Protein AF-A0A970IFS0-F1 (afdb_monomer)

Radius of gyration: 23.15 Å; Cα contacts (8 Å, |Δi|>4): 243; chains: 1; bounding box: 54×49×54 Å

Sequence (254 aa):
KHEVYGETVDSAQWGVAARFPIDIWKNHNPKIMQLTNDEGKTYIPLEFQKHNGKEPQFAGGRGAGWVASMVTKKAKDPGRIIRYFQYCWSDQGQLTNLFGREGETYDMVDGMPRYKPEILEELEKDPTALEEKYGFEQRLLMWRSKWAGLQKVALAPQSYTDYLLDVGKYGVDVWELGLDNLDPDPDSNEGVAYAKIKNIWNKYLGQMILAENDEEFDAAYEAAMKEIQDAGLEQVRAVMTENHKKDLERKGIK

Secondary structure (DSSP, 8-state):
------TTTTT-S-----S--TTHHHHHHHHHHHHH--TTS---PPPPPPBTTBPP-EEPPPTT-S------TT-S-HHHHHHHHHHHHSHHHHHHHHT--BTTTEEEETTEEEE-HHHHHHHHH-TTHHHHTS--S---SS--HHHHHHHHHHHS-HHHHHHHHHHGGGEE-TTTT--SS-PPPTTSHHHHHHHHHHHHHHHHHHHHHH-SSHHHHHHHHHHHHHHHHHTTHHHHHHHHHHHHHHHHHHHT--

Solvent-accessible surface area (backbone atoms only — not comparable to full-atom values): 15046 Å² total; per-residue (Å²): 126,76,60,79,81,62,79,71,56,82,75,50,93,75,88,86,89,63,85,61,72,71,59,48,61,79,71,42,35,64,53,40,33,71,74,64,75,35,83,91,57,57,84,73,90,74,85,82,53,39,58,92,86,36,76,57,74,34,74,38,86,62,96,79,65,90,69,83,80,86,83,63,97,80,53,93,56,57,71,60,50,51,53,49,47,53,42,28,54,34,71,67,31,43,42,42,36,64,53,44,45,79,84,73,37,18,42,80,53,97,90,38,67,34,56,36,68,72,54,52,58,45,38,70,78,34,73,57,39,49,44,75,72,69,41,26,72,70,64,74,49,56,75,53,69,71,59,56,53,46,49,55,45,43,73,39,57,71,84,51,27,57,49,60,64,58,55,56,78,30,50,36,68,76,54,77,78,30,87,64,91,33,72,53,58,69,91,39,75,42,15,48,25,46,55,50,33,53,52,47,48,58,60,32,49,58,50,42,74,66,38,92,46,68,69,55,24,50,54,36,49,54,52,36,52,50,53,31,51,77,40,41,42,67,61,34,50,51,46,28,52,51,43,24,52,54,42,22,56,77,69,72,56,129

Structure (mmCIF, N/CA/C/O backbone):
data_AF-A0A970IFS0-F1
#
_entry.id   AF-A0A970IFS0-F1
#
loop_
_atom_site.group_PDB
_atom_site.id
_atom_site.type_symbol
_atom_site.label_atom_id
_atom_site.label_alt_id
_atom_site.label_comp_id
_atom_site.label_asym_id
_atom_site.label_entity_id
_atom_site.label_seq_id
_atom_site.pdbx_PDB_ins_code
_atom_site.Cartn_x
_atom_site.Cartn_y
_atom_site.Cartn_z
_atom_site.occupancy
_atom_site.B_iso_or_equiv
_atom_site.auth_seq_id
_atom_site.auth_comp_id
_atom_site.auth_asym_id
_atom_site.auth_atom_id
_atom_site.pdbx_PDB_model_num
ATOM 1 N N . LYS A 1 1 ? 17.750 3.369 25.296 1.00 40.34 1 LYS A N 1
ATOM 2 C CA . LYS A 1 1 ? 18.575 4.413 24.643 1.00 40.34 1 LYS A CA 1
ATOM 3 C C . LYS A 1 1 ? 18.876 3.903 23.247 1.00 40.34 1 LYS A C 1
ATOM 5 O O . LYS A 1 1 ? 19.274 2.752 23.150 1.00 40.34 1 LYS A O 1
ATOM 10 N N . HIS A 1 2 ? 18.571 4.676 22.212 1.00 46.81 2 HIS A N 1
ATOM 11 C CA . HIS A 1 2 ? 18.894 4.293 20.841 1.00 46.81 2 HIS A CA 1
ATOM 12 C C . HIS A 1 2 ? 20.406 4.439 20.649 1.00 46.81 2 HIS A C 1
ATOM 14 O O . HIS A 1 2 ? 20.971 5.456 21.054 1.00 46.81 2 HIS A O 1
ATOM 20 N N . GLU A 1 3 ? 21.066 3.396 20.159 1.00 51.22 3 GLU A N 1
ATOM 21 C CA . GLU A 1 3 ? 22.517 3.387 19.983 1.00 51.22 3 GLU A CA 1
ATOM 22 C C . GLU A 1 3 ? 22.873 3.998 18.625 1.00 51.22 3 GLU A C 1
ATOM 24 O O . GLU A 1 3 ? 22.442 3.495 17.596 1.00 51.22 3 GLU A O 1
ATOM 29 N N . VAL A 1 4 ? 23.659 5.080 18.692 1.00 54.47 4 VAL A N 1
ATOM 30 C CA . VAL A 1 4 ? 24.457 5.723 17.636 1.00 54.47 4 VAL A CA 1
ATOM 31 C C . VAL A 1 4 ? 23.677 6.245 16.425 1.00 54.47 4 VAL A C 1
ATOM 33 O O . VAL A 1 4 ? 23.193 5.507 15.577 1.00 54.47 4 VAL A O 1
ATOM 36 N N . TYR A 1 5 ? 23.634 7.568 16.309 1.00 52.69 5 TYR A N 1
ATOM 37 C CA . TYR A 1 5 ? 23.420 8.234 15.035 1.00 52.69 5 TYR A CA 1
ATOM 38 C C . TYR A 1 5 ? 24.807 8.479 14.422 1.00 52.69 5 TYR A C 1
ATOM 40 O O . TYR A 1 5 ? 25.655 9.066 15.089 1.00 52.69 5 TYR A O 1
ATOM 48 N N . GLY A 1 6 ? 25.075 7.963 13.221 1.00 58.28 6 GLY A N 1
ATOM 49 C CA . GLY A 1 6 ? 26.315 8.261 12.490 1.00 58.28 6 GLY A CA 1
ATOM 50 C C . GLY A 1 6 ? 26.383 9.722 12.010 1.00 58.28 6 GLY A C 1
ATOM 51 O O . GLY A 1 6 ? 25.504 10.525 12.321 1.00 58.28 6 GLY A O 1
ATOM 52 N N . GLU A 1 7 ? 27.387 10.048 11.186 1.00 53.25 7 GLU A N 1
ATOM 53 C CA . GLU A 1 7 ? 27.622 11.397 10.615 1.00 53.25 7 GLU A CA 1
ATOM 54 C C . GLU A 1 7 ? 26.405 11.984 9.864 1.00 53.25 7 GLU A C 1
ATOM 56 O O . GLU A 1 7 ? 26.279 13.196 9.703 1.00 53.25 7 GLU A O 1
ATOM 61 N N . THR A 1 8 ? 25.464 11.142 9.423 1.00 55.44 8 THR A N 1
ATOM 62 C CA . THR A 1 8 ? 24.263 11.555 8.681 1.00 55.44 8 THR A CA 1
ATOM 63 C C . THR A 1 8 ? 23.317 12.441 9.492 1.00 55.44 8 THR A C 1
ATOM 65 O O . THR A 1 8 ? 22.634 13.283 8.910 1.00 55.44 8 THR A O 1
ATOM 68 N N . VAL A 1 9 ? 23.301 12.324 10.823 1.00 57.94 9 VAL A N 1
ATOM 69 C CA . VAL A 1 9 ? 22.433 13.152 11.679 1.00 57.94 9 VAL A CA 1
ATOM 70 C C . VAL A 1 9 ? 22.993 14.544 11.926 1.00 57.94 9 VAL A C 1
ATOM 72 O O . VAL A 1 9 ? 22.208 15.476 12.083 1.00 57.94 9 VAL A O 1
ATOM 75 N N . ASP A 1 10 ? 24.310 14.724 11.846 1.00 61.66 10 ASP A N 1
ATOM 76 C CA . ASP A 1 10 ? 24.940 16.037 12.027 1.00 61.66 10 ASP A CA 1
ATOM 77 C C . ASP A 1 10 ? 24.603 17.007 10.879 1.00 61.66 10 ASP A C 1
ATOM 79 O O . ASP A 1 10 ? 24.657 18.225 11.047 1.00 61.66 10 ASP A O 1
ATOM 83 N N . SER A 1 11 ? 24.205 16.472 9.718 1.00 63.91 11 SER A N 1
ATOM 84 C CA . SER A 1 11 ? 23.754 17.249 8.554 1.00 63.91 11 SER A CA 1
ATOM 85 C C . SER A 1 11 ? 22.232 17.432 8.468 1.00 63.91 11 SER A C 1
ATOM 87 O O .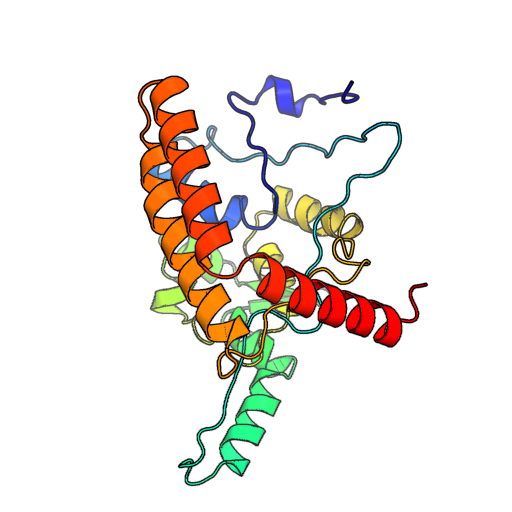 SER A 1 11 ? 21.755 18.244 7.673 1.00 63.91 11 SER A O 1
ATOM 89 N N . ALA A 1 12 ? 21.450 16.703 9.271 1.00 69.31 12 ALA A N 1
ATOM 90 C CA . ALA A 1 12 ? 19.995 16.697 9.172 1.00 69.31 12 ALA A CA 1
ATOM 91 C C . ALA A 1 12 ? 19.362 17.810 10.021 1.00 69.31 12 ALA A C 1
ATOM 93 O O . ALA A 1 12 ? 19.544 17.875 11.234 1.00 69.31 12 ALA A O 1
ATOM 94 N N . GLN A 1 13 ? 18.540 18.660 9.398 1.00 73.62 13 GLN A N 1
ATOM 95 C CA . GLN A 1 13 ? 17.794 19.701 10.119 1.00 73.62 13 GLN A CA 1
ATOM 96 C C . GLN A 1 13 ? 16.533 19.155 10.821 1.00 73.62 13 GLN A C 1
ATOM 98 O O . GLN A 1 13 ? 16.083 19.721 11.816 1.00 73.62 13 GLN A O 1
ATOM 103 N N . TRP A 1 14 ? 15.956 18.060 10.309 1.00 73.81 14 TRP A N 1
ATOM 104 C CA . TRP A 1 14 ? 14.699 17.474 10.787 1.00 73.81 14 TRP A CA 1
ATOM 105 C C . TRP A 1 14 ? 14.760 15.943 10.754 1.00 73.81 14 TRP A C 1
ATOM 107 O O . TRP A 1 14 ? 15.372 15.365 9.858 1.00 73.81 14 TRP A O 1
ATOM 117 N N . GLY A 1 15 ? 14.082 15.285 11.699 1.00 71.12 15 GLY A N 1
ATOM 118 C CA . GLY A 1 15 ? 13.910 13.830 11.725 1.00 71.12 15 GLY A CA 1
ATOM 119 C C . GLY A 1 15 ? 12.475 13.428 11.386 1.00 71.12 15 GLY A C 1
ATOM 120 O O . GLY A 1 15 ? 11.530 13.999 11.927 1.00 71.12 15 GLY A O 1
ATOM 121 N N . VAL A 1 16 ? 12.307 12.430 10.515 1.00 68.06 16 VAL A N 1
ATOM 122 C CA . VAL A 1 16 ? 10.995 11.863 10.158 1.00 68.06 16 VAL A CA 1
ATOM 123 C C . VAL A 1 16 ? 10.943 10.402 10.593 1.00 68.06 16 VAL A C 1
ATOM 125 O O . VAL A 1 16 ? 11.778 9.599 10.180 1.00 68.06 16 VAL A O 1
ATOM 128 N N . ALA A 1 17 ? 9.943 10.045 11.399 1.00 66.38 17 ALA A N 1
ATOM 129 C CA . ALA A 1 17 ? 9.629 8.659 11.731 1.00 66.38 17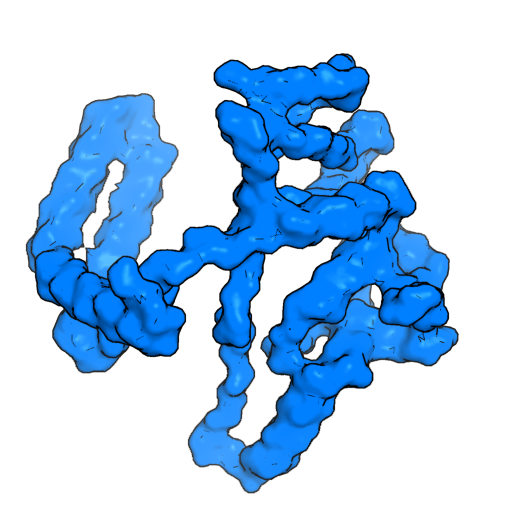 ALA A CA 1
ATOM 130 C C . ALA A 1 17 ? 8.443 8.188 10.879 1.00 66.38 17 ALA A C 1
ATOM 132 O O . ALA A 1 17 ? 7.371 8.790 10.915 1.00 66.38 17 ALA A O 1
ATOM 133 N N . ALA A 1 18 ? 8.623 7.107 10.119 1.00 66.75 18 ALA A N 1
ATOM 134 C CA . ALA A 1 18 ? 7.586 6.542 9.261 1.00 66.75 18 ALA A CA 1
ATOM 135 C C . ALA A 1 18 ? 7.454 5.032 9.479 1.00 66.75 18 ALA A C 1
ATOM 137 O O . ALA A 1 18 ? 8.449 4.321 9.606 1.00 66.75 18 ALA A O 1
ATOM 138 N N . ARG A 1 19 ? 6.211 4.533 9.466 1.00 62.88 19 ARG A N 1
ATOM 139 C CA . ARG A 1 19 ? 5.907 3.090 9.536 1.00 62.88 19 ARG A CA 1
ATOM 140 C C . ARG A 1 19 ? 6.419 2.331 8.307 1.00 62.88 19 ARG A C 1
ATOM 142 O O . ARG A 1 19 ? 6.793 1.167 8.414 1.00 62.88 19 ARG A O 1
ATOM 149 N N . PHE A 1 20 ? 6.421 3.000 7.159 1.00 67.50 20 PHE A N 1
ATOM 150 C CA . PHE A 1 20 ? 6.911 2.494 5.887 1.00 67.50 20 PHE A CA 1
ATOM 151 C C . PHE A 1 20 ? 7.956 3.492 5.376 1.00 67.50 20 PHE A C 1
ATOM 153 O O . PHE A 1 20 ? 7.577 4.503 4.793 1.00 67.50 20 PHE A O 1
ATOM 160 N N . PRO A 1 21 ? 9.260 3.270 5.632 1.00 65.25 21 PRO A N 1
ATOM 161 C CA . PRO A 1 21 ? 10.305 4.154 5.109 1.00 65.25 21 PRO A CA 1
ATOM 162 C C . PRO A 1 21 ? 10.464 4.028 3.585 1.00 65.25 21 PRO A C 1
ATOM 164 O O . PRO A 1 21 ? 11.109 4.854 2.941 1.00 65.25 21 PRO A O 1
ATOM 167 N N . ILE A 1 22 ? 9.860 2.987 3.008 1.00 66.94 22 ILE A N 1
ATOM 168 C CA . ILE A 1 22 ? 9.733 2.786 1.573 1.00 66.94 22 ILE A CA 1
ATOM 169 C C . ILE A 1 22 ? 8.787 3.846 0.979 1.00 66.94 22 ILE A C 1
ATOM 171 O O . ILE A 1 22 ? 7.798 4.209 1.602 1.00 66.94 22 ILE A O 1
ATOM 175 N N . ASP A 1 23 ? 9.096 4.337 -0.222 1.00 72.38 23 ASP A N 1
ATOM 176 C CA . ASP A 1 23 ? 8.397 5.419 -0.949 1.00 72.38 23 ASP A CA 1
ATOM 177 C C . ASP A 1 23 ? 8.695 6.856 -0.519 1.00 72.38 23 ASP A C 1
ATOM 179 O O . ASP A 1 23 ? 8.289 7.770 -1.237 1.00 72.38 23 ASP A O 1
ATOM 183 N N . ILE A 1 24 ? 9.430 7.095 0.575 1.00 75.06 24 ILE A N 1
ATOM 184 C CA . ILE A 1 24 ? 9.672 8.475 1.025 1.00 75.06 24 ILE A CA 1
ATOM 185 C C . ILE A 1 24 ? 10.404 9.281 -0.047 1.00 75.06 24 ILE A C 1
ATOM 187 O O . ILE A 1 24 ? 9.965 10.376 -0.395 1.00 75.06 24 ILE A O 1
ATOM 191 N N . TRP A 1 25 ? 11.463 8.708 -0.625 1.00 77.50 25 TRP A N 1
ATOM 192 C CA . TRP A 1 25 ? 12.175 9.347 -1.727 1.00 77.50 25 TRP A CA 1
ATOM 193 C C . TRP A 1 25 ? 11.231 9.645 -2.899 1.00 77.50 25 TRP A C 1
ATOM 195 O O . TRP A 1 25 ? 11.076 10.800 -3.279 1.00 77.50 25 TRP A O 1
ATOM 205 N N . LYS A 1 26 ? 10.542 8.622 -3.428 1.00 76.06 26 LYS A N 1
ATOM 206 C CA . LYS A 1 26 ? 9.642 8.750 -4.589 1.00 76.06 26 LYS A CA 1
ATOM 207 C C . LYS A 1 26 ? 8.560 9.817 -4.365 1.00 76.06 26 LYS A C 1
ATOM 209 O O . LYS A 1 26 ? 8.318 10.634 -5.243 1.00 76.06 26 LYS A O 1
ATOM 214 N N . ASN A 1 27 ? 7.915 9.820 -3.200 1.00 75.44 27 ASN A N 1
ATOM 215 C CA . ASN A 1 27 ? 6.715 10.624 -2.962 1.00 75.44 27 ASN A CA 1
ATOM 216 C C . ASN A 1 27 ? 7.001 12.034 -2.434 1.00 75.44 27 ASN A C 1
ATOM 218 O O . ASN A 1 27 ? 6.184 12.938 -2.643 1.00 75.44 27 ASN A O 1
ATOM 222 N N . HIS A 1 28 ? 8.105 12.216 -1.703 1.00 78.44 28 HIS A N 1
ATOM 223 C CA . HIS A 1 28 ? 8.374 13.458 -0.982 1.00 78.44 28 HIS A CA 1
ATOM 224 C C . HIS A 1 28 ? 9.556 14.239 -1.543 1.00 78.44 28 HIS A C 1
ATOM 226 O O . HIS A 1 28 ? 9.448 15.459 -1.589 1.00 78.44 28 HIS A O 1
ATOM 232 N N . ASN A 1 29 ? 10.624 13.608 -2.039 1.00 81.00 29 ASN A N 1
ATOM 233 C CA . ASN A 1 29 ? 11.760 14.381 -2.553 1.00 81.00 29 ASN A CA 1
ATOM 234 C C . ASN A 1 29 ? 11.433 15.268 -3.748 1.00 81.00 29 ASN A C 1
ATOM 236 O O . ASN A 1 29 ? 11.801 16.439 -3.686 1.00 81.00 29 ASN A O 1
ATOM 240 N N . PRO A 1 30 ? 10.701 14.803 -4.779 1.00 77.75 30 PRO A N 1
ATOM 241 C CA . PRO A 1 30 ? 10.289 15.682 -5.869 1.00 77.75 30 PRO A CA 1
ATOM 242 C C . PRO A 1 30 ? 9.537 16.917 -5.359 1.00 77.75 30 PRO A C 1
ATOM 244 O O . PRO A 1 30 ? 9.796 18.034 -5.794 1.00 77.75 30 PRO A O 1
ATOM 247 N N . LYS A 1 31 ? 8.666 16.735 -4.357 1.00 81.31 31 LYS A N 1
ATOM 248 C CA . LYS A 1 31 ? 7.907 17.832 -3.741 1.00 81.31 31 LYS A CA 1
ATOM 249 C C . LYS A 1 31 ? 8.793 18.764 -2.927 1.00 81.31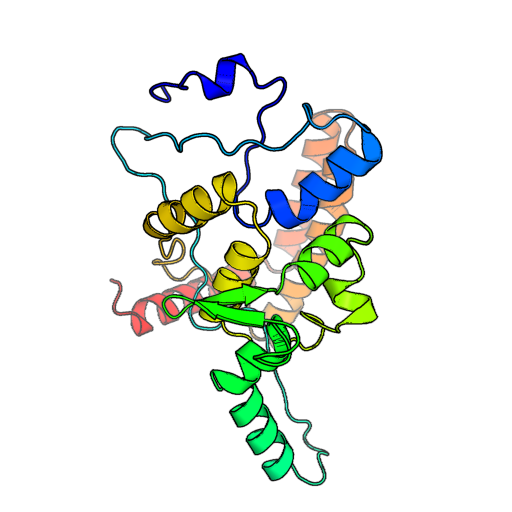 31 LYS A C 1
ATOM 251 O O . LYS A 1 31 ? 8.615 19.973 -3.012 1.00 81.31 31 LYS A O 1
ATOM 256 N N . ILE A 1 32 ? 9.724 18.230 -2.134 1.00 81.94 32 ILE A N 1
ATOM 257 C CA . ILE A 1 32 ? 10.648 19.059 -1.356 1.00 81.94 32 ILE A CA 1
ATOM 258 C C . ILE A 1 32 ? 11.481 19.902 -2.322 1.00 81.94 32 ILE A C 1
ATOM 260 O O . ILE A 1 32 ? 11.462 21.119 -2.190 1.00 81.94 32 ILE A O 1
ATOM 264 N N . MET A 1 33 ? 12.098 19.290 -3.337 1.00 80.56 33 MET A N 1
ATOM 265 C CA . MET A 1 33 ? 12.897 20.003 -4.340 1.00 80.56 33 MET A CA 1
ATOM 266 C C . MET A 1 33 ? 12.078 21.065 -5.084 1.00 80.56 33 MET A C 1
ATOM 268 O O . MET A 1 33 ? 12.543 22.190 -5.243 1.00 80.56 33 MET A O 1
ATOM 272 N N . GLN A 1 34 ? 10.833 20.755 -5.466 1.00 80.38 34 GLN A N 1
ATOM 273 C CA . GLN A 1 34 ? 9.933 21.717 -6.109 1.00 80.38 34 GLN A CA 1
ATOM 274 C C . GLN A 1 34 ? 9.587 22.909 -5.199 1.00 80.38 34 GLN A C 1
ATOM 276 O O . GLN A 1 34 ? 9.481 24.038 -5.674 1.00 80.38 34 GLN A O 1
ATOM 281 N N . LEU A 1 35 ? 9.383 22.672 -3.900 1.00 84.19 35 LEU A N 1
ATOM 282 C CA . LEU A 1 35 ? 8.987 23.708 -2.941 1.00 84.19 35 LEU A CA 1
ATOM 283 C C . LEU A 1 35 ? 10.166 24.557 -2.456 1.00 84.19 35 LEU A C 1
ATOM 285 O O . LEU A 1 35 ? 9.985 25.738 -2.161 1.00 84.19 35 LEU A O 1
ATOM 289 N N . THR A 1 36 ? 11.350 23.962 -2.316 1.00 84.19 36 THR A N 1
ATOM 290 C CA . THR A 1 36 ? 12.521 24.630 -1.737 1.00 84.19 36 THR A CA 1
ATOM 291 C C . THR A 1 36 ? 13.459 25.209 -2.783 1.00 84.19 36 THR A C 1
ATOM 293 O O . THR A 1 36 ? 14.175 26.157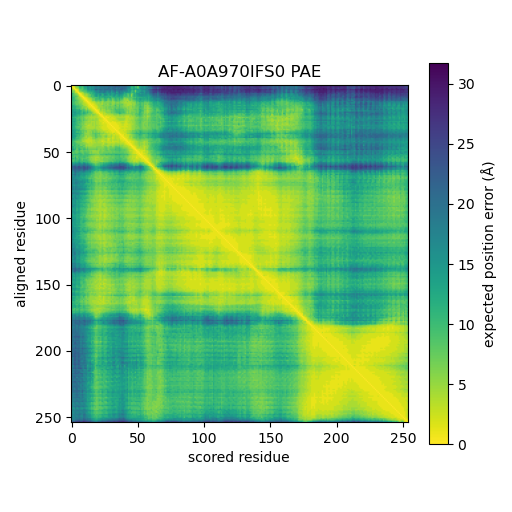 -2.462 1.00 84.19 36 THR A O 1
ATOM 296 N N . ASN A 1 37 ? 13.465 24.649 -4.000 1.00 81.19 37 ASN A N 1
ATOM 297 C CA . ASN A 1 37 ? 14.450 24.930 -5.044 1.00 81.19 37 ASN A CA 1
ATOM 298 C C . ASN A 1 37 ? 15.903 24.826 -4.522 1.00 81.19 37 ASN A C 1
ATOM 300 O O . ASN A 1 37 ? 16.759 25.642 -4.860 1.00 81.19 37 ASN A O 1
ATOM 304 N N . ASP A 1 38 ? 16.148 23.862 -3.629 1.00 80.12 38 ASP A N 1
ATOM 305 C CA . ASP A 1 38 ? 17.412 23.657 -2.916 1.00 80.12 38 ASP A CA 1
ATOM 306 C C . ASP A 1 38 ? 17.675 22.152 -2.780 1.00 80.12 38 ASP A C 1
ATOM 308 O O . ASP A 1 38 ? 17.016 21.470 -1.990 1.00 80.12 38 ASP A O 1
ATOM 312 N N . GLU A 1 39 ? 18.636 21.639 -3.554 1.00 75.81 39 GLU A N 1
ATOM 313 C CA . GLU A 1 39 ? 19.030 20.221 -3.568 1.00 75.81 39 GLU A CA 1
ATOM 314 C C . GLU A 1 39 ? 19.618 19.753 -2.227 1.00 75.81 39 GLU A C 1
ATOM 316 O O . GLU A 1 39 ? 19.564 18.565 -1.906 1.00 75.81 39 GLU A O 1
ATOM 321 N N . GLY A 1 40 ? 20.124 20.681 -1.403 1.00 77.88 40 GLY A N 1
ATOM 322 C CA . GLY A 1 40 ? 20.579 20.390 -0.043 1.00 77.88 40 GLY A CA 1
ATOM 323 C C . GLY A 1 40 ? 19.430 20.045 0.908 1.00 77.88 40 GLY A C 1
ATOM 324 O O . GLY A 1 40 ? 19.653 19.451 1.962 1.00 77.88 40 GLY A O 1
ATOM 325 N N . LYS A 1 41 ? 18.185 20.366 0.535 1.00 80.19 41 LYS A N 1
ATOM 326 C CA . LYS A 1 41 ? 16.971 19.985 1.263 1.00 80.19 41 LYS A CA 1
ATOM 327 C C . LYS A 1 41 ? 16.368 18.750 0.615 1.00 80.19 41 LYS A C 1
ATOM 329 O O . LYS A 1 41 ? 15.352 18.816 -0.063 1.00 80.19 41 LYS A O 1
ATOM 334 N N . THR A 1 42 ? 17.007 17.611 0.839 1.00 80.62 42 THR A N 1
ATOM 335 C CA . THR A 1 42 ? 16.553 16.306 0.356 1.00 80.62 42 THR A CA 1
ATOM 336 C C . THR A 1 42 ? 16.350 15.338 1.520 1.00 80.62 42 THR A C 1
ATOM 338 O O . THR A 1 42 ? 16.889 15.529 2.612 1.00 80.62 42 THR A O 1
ATOM 341 N N . TYR A 1 43 ? 15.560 14.289 1.315 1.00 79.44 43 TYR A N 1
ATOM 342 C CA . TYR A 1 43 ? 15.497 13.161 2.233 1.00 79.44 43 TYR A CA 1
ATOM 343 C C . TYR A 1 43 ? 16.768 12.320 2.121 1.00 79.44 43 TYR A C 1
ATOM 345 O O . TYR A 1 43 ? 17.095 11.805 1.051 1.00 79.44 43 TYR A O 1
ATOM 353 N N . ILE A 1 44 ? 17.431 12.122 3.258 1.00 77.88 44 ILE A N 1
ATOM 354 C CA . ILE A 1 44 ? 18.539 11.185 3.412 1.00 77.88 44 ILE A CA 1
ATOM 355 C C . ILE A 1 44 ? 18.050 10.063 4.335 1.00 77.88 44 ILE A C 1
ATOM 357 O O . ILE A 1 44 ? 17.595 10.355 5.446 1.00 77.88 44 ILE A O 1
ATOM 361 N N . PRO A 1 45 ? 18.100 8.788 3.909 1.00 74.31 45 PRO A N 1
ATOM 362 C CA . PRO A 1 45 ? 17.764 7.693 4.801 1.00 74.31 45 PRO A CA 1
ATOM 363 C C . PRO A 1 45 ? 18.760 7.642 5.963 1.00 74.31 45 PRO A C 1
ATOM 365 O O . PRO A 1 45 ? 19.973 7.670 5.760 1.00 74.31 45 PRO A O 1
ATOM 368 N N . LEU A 1 46 ? 18.244 7.537 7.185 1.00 73.12 46 LEU A N 1
ATOM 369 C CA . LEU A 1 46 ? 19.066 7.253 8.357 1.00 73.12 46 LEU A CA 1
ATOM 370 C C . LEU A 1 46 ? 19.251 5.744 8.516 1.00 73.12 46 LEU A C 1
ATOM 372 O O . LEU A 1 46 ? 18.363 4.957 8.173 1.00 73.12 46 LEU A O 1
ATOM 376 N N . GLU A 1 47 ? 20.389 5.350 9.086 1.00 71.38 47 GLU A N 1
ATOM 377 C CA . GLU A 1 47 ? 20.588 3.976 9.531 1.00 71.38 47 GLU A CA 1
ATOM 378 C C . GLU A 1 47 ? 19.548 3.612 10.591 1.00 71.38 47 GLU A C 1
ATOM 380 O O . GLU A 1 47 ? 19.188 4.413 11.462 1.00 71.38 47 GLU A O 1
ATOM 385 N N . PHE A 1 48 ? 19.038 2.387 10.513 1.00 73.25 48 PHE A N 1
ATOM 386 C CA . PHE A 1 48 ? 18.038 1.945 11.464 1.00 73.25 48 PHE A CA 1
ATOM 387 C C . PHE A 1 48 ? 18.661 1.566 12.795 1.00 73.25 48 PHE A C 1
ATOM 389 O O . PHE A 1 48 ? 19.654 0.847 12.881 1.00 73.25 48 PHE A O 1
ATOM 396 N N . GLN A 1 49 ? 17.995 2.001 13.853 1.00 70.50 49 GLN A N 1
ATOM 397 C CA . GLN A 1 49 ? 18.464 1.789 15.204 1.00 70.50 49 GLN A CA 1
ATOM 398 C C . GLN A 1 49 ? 18.064 0.420 15.717 1.00 70.50 49 GLN A C 1
ATOM 400 O O . GLN A 1 49 ? 16.905 0.009 15.626 1.00 70.50 49 GLN A O 1
ATOM 405 N N . LYS A 1 50 ? 19.012 -0.225 16.389 1.00 77.19 50 LYS A N 1
ATOM 406 C CA . LYS A 1 50 ? 18.701 -1.355 17.253 1.00 77.19 50 LYS A CA 1
ATOM 407 C C . LYS A 1 50 ? 18.033 -0.851 18.522 1.00 77.19 50 LYS A C 1
ATOM 409 O O . LYS A 1 50 ? 18.438 0.153 19.113 1.00 77.19 50 LYS A O 1
ATOM 414 N N . HIS A 1 51 ? 17.026 -1.585 18.975 1.00 76.69 51 HIS A N 1
ATOM 415 C CA . HIS A 1 51 ? 16.428 -1.372 20.286 1.00 76.69 51 HIS A CA 1
ATOM 416 C C . HIS A 1 51 ? 16.704 -2.595 21.157 1.00 76.69 51 HIS A C 1
ATOM 418 O O . HIS A 1 51 ? 16.274 -3.701 20.836 1.00 76.69 51 HIS A O 1
ATOM 424 N N . ASN A 1 52 ? 17.438 -2.408 22.259 1.00 83.69 52 ASN A N 1
ATOM 425 C CA . ASN A 1 52 ? 17.846 -3.485 23.172 1.00 83.69 52 ASN A CA 1
ATOM 426 C C . ASN A 1 52 ? 18.532 -4.663 22.448 1.00 83.69 52 ASN A C 1
ATOM 428 O O . ASN A 1 52 ? 18.198 -5.823 22.683 1.00 83.69 52 ASN A O 1
ATOM 432 N N . GLY A 1 53 ? 19.444 -4.363 21.517 1.00 81.38 53 GLY A N 1
ATOM 433 C CA . GLY A 1 53 ? 20.171 -5.369 20.733 1.00 81.38 53 GLY A CA 1
ATOM 434 C C . GLY A 1 53 ? 19.333 -6.120 19.690 1.00 81.38 53 GLY A C 1
ATOM 435 O O . GLY A 1 53 ? 19.879 -6.967 18.987 1.00 81.38 53 GLY A O 1
ATOM 436 N N . LYS A 1 54 ? 18.033 -5.821 19.559 1.00 81.00 54 LYS A N 1
ATOM 437 C CA . LYS A 1 54 ? 17.176 -6.395 18.517 1.00 81.00 54 LYS A CA 1
ATOM 438 C C . LYS A 1 54 ? 17.311 -5.608 17.223 1.00 81.00 54 LYS A C 1
ATOM 440 O O . LYS A 1 54 ? 17.330 -4.375 17.247 1.00 81.00 54 LYS A O 1
ATOM 445 N N . GLU A 1 55 ? 17.372 -6.342 16.117 1.00 82.56 55 GLU A N 1
ATOM 446 C CA . GLU A 1 55 ? 17.300 -5.757 14.782 1.00 82.56 55 GLU A CA 1
ATOM 447 C C . GLU A 1 55 ? 15.954 -5.037 14.572 1.00 82.56 55 GLU A C 1
ATOM 449 O O . GLU A 1 55 ? 14.935 -5.463 15.132 1.00 82.56 55 GLU A O 1
ATOM 454 N N . PRO A 1 56 ? 15.933 -3.962 13.767 1.00 79.00 56 PRO A N 1
ATOM 455 C CA . PRO A 1 56 ? 14.704 -3.326 13.312 1.00 79.00 56 PRO A CA 1
ATOM 456 C C . PRO A 1 56 ? 13.739 -4.326 12.669 1.00 79.00 56 PRO A C 1
ATOM 458 O O . PRO A 1 56 ? 14.148 -5.270 11.992 1.00 79.00 56 PRO A O 1
ATOM 461 N N . GLN A 1 57 ? 12.444 -4.081 12.847 1.00 77.25 57 GLN A N 1
ATOM 462 C CA . GLN A 1 57 ? 11.374 -4.854 12.228 1.00 77.25 57 GLN A CA 1
ATOM 463 C C . GLN A 1 57 ? 10.407 -3.903 11.525 1.00 77.25 57 GLN A C 1
ATOM 465 O O . GLN A 1 57 ? 9.806 -3.040 12.166 1.00 77.25 57 GLN A O 1
ATOM 470 N N . PHE A 1 58 ? 10.238 -4.069 10.214 1.00 74.19 58 PHE A N 1
ATOM 471 C CA . PHE A 1 58 ? 9.216 -3.366 9.441 1.00 74.19 58 PHE A CA 1
ATOM 472 C C . PHE A 1 58 ? 8.047 -4.282 9.151 1.00 74.19 58 PHE A C 1
ATOM 474 O O . PHE A 1 58 ? 8.215 -5.476 8.901 1.00 74.19 58 PHE A O 1
ATOM 481 N N . ALA A 1 59 ? 6.858 -3.688 9.125 1.00 68.56 59 ALA A N 1
ATOM 482 C CA . ALA A 1 59 ? 5.661 -4.371 8.684 1.00 68.56 59 ALA A CA 1
ATOM 483 C C . ALA A 1 59 ? 5.813 -4.811 7.219 1.00 68.56 59 ALA A C 1
ATOM 485 O O . ALA A 1 59 ? 5.718 -3.996 6.303 1.00 68.56 59 ALA A O 1
ATOM 486 N N . GLY A 1 60 ? 6.043 -6.103 6.998 1.00 63.78 60 GLY A N 1
ATOM 487 C CA . GLY A 1 60 ? 5.920 -6.742 5.696 1.00 63.78 60 GLY A CA 1
ATOM 488 C C . GLY A 1 60 ? 4.450 -6.905 5.302 1.00 63.78 60 GLY A C 1
ATOM 489 O O . GLY A 1 60 ? 3.578 -7.101 6.150 1.00 63.78 60 GLY A O 1
ATOM 490 N N . GLY A 1 61 ? 4.155 -6.809 4.003 1.00 57.28 61 GLY A N 1
ATOM 491 C CA . GLY A 1 61 ? 2.815 -7.084 3.476 1.00 57.28 61 GLY A CA 1
ATOM 492 C C . GLY A 1 61 ? 2.472 -8.578 3.529 1.00 57.28 61 GLY A C 1
ATOM 493 O O . GLY A 1 61 ? 3.326 -9.419 3.249 1.00 57.28 61 GLY A O 1
ATOM 494 N N . ARG A 1 62 ? 1.216 -8.915 3.853 1.00 62.38 62 ARG A N 1
ATOM 495 C CA . ARG A 1 62 ? 0.703 -10.297 3.853 1.00 62.38 62 ARG A CA 1
ATOM 496 C C . ARG A 1 62 ? 0.247 -10.784 2.479 1.00 62.38 62 ARG A C 1
ATOM 498 O O . ARG A 1 62 ? -0.126 -9.999 1.611 1.00 62.38 62 ARG A O 1
ATOM 505 N N . GLY A 1 63 ? 0.207 -12.113 2.332 1.00 54.81 63 GLY A N 1
ATOM 506 C CA . GLY A 1 63 ? -0.086 -12.834 1.087 1.00 54.81 63 GLY A CA 1
ATOM 507 C C . GLY A 1 63 ? -1.473 -12.627 0.462 1.00 54.81 63 GLY A C 1
ATOM 508 O O . GLY A 1 63 ? -1.632 -12.966 -0.705 1.00 54.81 63 GLY A O 1
ATOM 509 N N . ALA A 1 64 ? -2.456 -12.059 1.176 1.00 54.50 64 ALA A N 1
ATOM 510 C CA . ALA A 1 64 ? -3.749 -11.699 0.577 1.00 54.50 64 ALA A CA 1
ATOM 511 C C . ALA A 1 64 ? -3.689 -10.394 -0.246 1.00 54.50 64 ALA A C 1
ATOM 513 O O . ALA A 1 64 ? -4.504 -10.202 -1.144 1.00 54.50 64 ALA A O 1
ATOM 514 N N . GLY A 1 65 ? -2.700 -9.525 0.016 1.00 66.62 65 GLY A N 1
ATOM 515 C CA . GLY A 1 65 ? -2.598 -8.201 -0.604 1.00 66.62 65 GLY A CA 1
ATOM 516 C C . GLY A 1 65 ? -3.735 -7.252 -0.197 1.00 66.62 65 GLY A C 1
ATOM 517 O O . GLY A 1 65 ? -4.601 -7.596 0.597 1.00 66.62 65 GLY A O 1
ATOM 518 N N . TRP A 1 66 ? -3.721 -6.030 -0.733 1.00 73.56 66 TRP A N 1
ATOM 519 C CA . TRP A 1 66 ? -4.780 -5.024 -0.529 1.00 73.56 66 TRP A CA 1
ATOM 520 C C . TRP A 1 66 ? -5.682 -4.850 -1.764 1.00 73.56 66 TRP A C 1
ATOM 522 O O . TRP A 1 66 ? -6.740 -4.230 -1.693 1.00 73.56 66 TRP A O 1
ATOM 532 N N . VAL A 1 67 ? -5.258 -5.384 -2.912 1.00 80.50 67 VAL A N 1
ATOM 533 C CA . VAL A 1 67 ? -5.949 -5.238 -4.195 1.00 80.50 67 VAL A CA 1
ATOM 534 C C . VAL A 1 67 ? -6.914 -6.400 -4.394 1.00 80.50 67 VAL A C 1
ATOM 536 O O . VAL A 1 67 ? -6.492 -7.551 -4.476 1.00 80.50 67 VAL A O 1
ATOM 539 N N . ALA A 1 68 ? -8.199 -6.092 -4.570 1.00 83.62 68 ALA A N 1
ATOM 540 C CA . ALA A 1 68 ? -9.205 -7.056 -5.001 1.00 83.62 68 ALA A CA 1
ATOM 541 C C . ALA A 1 68 ? -9.585 -6.815 -6.471 1.00 83.62 68 ALA A C 1
ATOM 543 O O . ALA A 1 68 ? -9.940 -5.707 -6.864 1.00 83.62 68 ALA A O 1
ATOM 544 N N . SER A 1 69 ? -9.543 -7.864 -7.296 1.00 87.75 69 SER A N 1
ATOM 545 C CA . SER A 1 69 ? -10.031 -7.847 -8.683 1.00 87.75 69 SER A CA 1
ATOM 546 C C . SER A 1 69 ? -11.238 -8.777 -8.803 1.00 87.75 69 SER A C 1
ATOM 548 O O . SER A 1 69 ? -11.153 -9.951 -8.449 1.00 87.75 69 SER A O 1
ATOM 550 N N . MET A 1 70 ? -12.375 -8.265 -9.283 1.00 90.94 70 MET A N 1
ATOM 551 C CA . MET A 1 70 ? -13.649 -8.999 -9.299 1.00 90.94 70 MET A CA 1
ATOM 552 C C . MET A 1 70 ? -14.243 -9.092 -10.708 1.00 90.94 70 MET A C 1
ATOM 554 O O . MET A 1 70 ? -14.096 -8.183 -11.524 1.00 90.94 70 MET A O 1
ATOM 558 N N . VAL A 1 71 ? -14.969 -10.183 -10.979 1.00 94.56 71 VAL A N 1
ATOM 559 C CA . VAL A 1 71 ? -15.765 -10.365 -12.203 1.00 94.56 71 VAL A CA 1
ATOM 560 C C . VAL A 1 71 ? -17.243 -10.240 -11.854 1.00 94.56 71 VAL A C 1
ATOM 562 O O . VAL A 1 71 ? -17.743 -10.923 -10.962 1.00 94.56 71 VAL A O 1
ATOM 565 N N . THR A 1 72 ? -17.964 -9.367 -12.557 1.00 95.62 72 THR A N 1
ATOM 566 C CA . THR A 1 72 ? -19.393 -9.170 -12.288 1.00 95.62 72 THR A CA 1
ATOM 567 C C . THR A 1 72 ? -20.217 -10.375 -12.746 1.00 95.62 72 THR A C 1
ATOM 569 O O . THR A 1 72 ? -19.925 -10.994 -13.770 1.00 95.62 72 THR A O 1
ATOM 572 N N . LYS A 1 73 ? -21.329 -10.656 -12.053 1.00 95.56 73 LYS A N 1
ATOM 573 C CA . LYS A 1 73 ? -22.284 -11.718 -12.438 1.00 95.56 73 LYS A CA 1
ATOM 574 C C . LYS A 1 73 ? -22.883 -11.530 -13.844 1.00 95.56 73 LYS A C 1
ATOM 576 O O . LYS A 1 73 ? -23.411 -12.476 -14.410 1.00 95.56 73 LYS A O 1
ATOM 581 N N . LYS A 1 74 ? -22.827 -10.310 -14.394 1.00 97.62 74 LYS A N 1
ATOM 582 C CA . LYS A 1 74 ? -23.370 -9.945 -15.715 1.00 97.62 74 LYS A CA 1
ATOM 583 C C . LYS A 1 74 ? -22.314 -9.964 -16.830 1.00 97.62 74 LYS A C 1
ATOM 585 O O . LYS A 1 74 ? -22.621 -9.560 -17.952 1.00 97.62 74 LYS A O 1
ATOM 590 N N . ALA A 1 75 ? -21.074 -10.367 -16.542 1.00 97.56 75 ALA A N 1
ATOM 591 C CA . ALA A 1 75 ? -20.021 -10.432 -17.547 1.00 97.56 75 ALA A CA 1
ATOM 592 C C . ALA A 1 75 ? -20.432 -11.364 -18.699 1.00 97.56 75 ALA A C 1
ATOM 594 O O . ALA A 1 75 ? -20.765 -12.524 -18.476 1.00 97.56 75 ALA A O 1
ATOM 595 N N . LYS A 1 76 ? -20.393 -10.853 -19.938 1.00 98.00 76 LYS A N 1
ATOM 596 C CA . LYS A 1 76 ? -20.759 -11.631 -21.136 1.00 98.00 76 LYS A CA 1
ATOM 597 C C . LYS A 1 76 ? -19.758 -12.748 -21.442 1.00 98.00 76 LYS A C 1
ATOM 599 O O . LYS A 1 76 ? -20.147 -13.780 -21.969 1.00 98.00 76 LYS A O 1
ATOM 604 N N . ASP A 1 77 ? -18.485 -12.530 -21.111 1.00 97.62 77 ASP A N 1
ATOM 605 C CA . ASP A 1 77 ? -17.410 -13.512 -21.270 1.00 97.62 77 ASP A CA 1
ATOM 606 C C . ASP A 1 77 ? -16.466 -13.467 -20.051 1.00 97.62 77 ASP A C 1
ATOM 608 O O . ASP A 1 77 ? -15.405 -12.833 -20.089 1.00 97.62 77 ASP A O 1
ATOM 612 N N . PRO A 1 78 ? -16.844 -14.113 -18.933 1.00 97.38 78 PRO A N 1
ATOM 613 C CA . PRO A 1 78 ? -15.984 -14.187 -17.756 1.00 97.38 78 PRO A CA 1
ATOM 614 C C . PRO A 1 78 ? -14.676 -14.942 -18.046 1.00 97.38 78 PRO A C 1
ATOM 616 O O . PRO A 1 78 ? -13.646 -14.626 -17.456 1.00 97.38 78 PRO A O 1
ATOM 619 N N . GLY A 1 79 ? -14.672 -15.885 -18.996 1.00 97.44 79 GLY A N 1
ATOM 620 C CA . GLY A 1 79 ? -13.482 -16.653 -19.366 1.00 97.44 79 GLY A CA 1
ATOM 621 C C . GLY A 1 79 ? -12.408 -15.805 -20.052 1.00 97.44 79 GLY A C 1
ATOM 622 O O . GLY A 1 79 ? -11.211 -16.013 -19.842 1.00 97.44 79 GLY A O 1
ATOM 623 N N . ARG A 1 80 ? -12.792 -14.813 -20.863 1.00 97.81 80 ARG A N 1
ATOM 624 C CA . ARG A 1 80 ? -11.846 -13.831 -21.418 1.00 97.81 80 ARG A CA 1
ATOM 625 C C . ARG A 1 80 ? -11.283 -12.907 -20.342 1.00 97.81 80 ARG A C 1
ATOM 627 O O . ARG A 1 80 ? -10.087 -12.629 -20.386 1.00 97.81 80 ARG A O 1
ATOM 634 N N . ILE A 1 81 ? -12.099 -12.487 -19.373 1.00 97.12 81 ILE A N 1
ATOM 635 C CA . ILE A 1 81 ? -11.645 -11.651 -18.249 1.00 97.12 81 ILE A CA 1
ATOM 636 C C . ILE A 1 81 ? -10.641 -12.418 -17.382 1.00 97.12 81 ILE A C 1
ATOM 638 O O . ILE A 1 81 ? -9.574 -11.894 -17.083 1.00 97.12 81 ILE A O 1
ATOM 642 N N . ILE A 1 82 ? -10.919 -13.684 -17.057 1.00 96.75 82 ILE A N 1
ATOM 643 C CA . ILE A 1 82 ? -9.995 -14.532 -16.287 1.00 96.75 82 ILE A CA 1
ATOM 644 C C . ILE A 1 82 ? -8.658 -14.700 -17.019 1.00 96.75 82 ILE A C 1
ATOM 646 O O . ILE A 1 82 ? -7.607 -14.572 -16.398 1.00 96.75 82 ILE A O 1
ATOM 650 N N . ARG A 1 83 ? -8.665 -14.907 -18.344 1.00 97.25 83 ARG A N 1
ATOM 651 C CA . ARG A 1 83 ? -7.425 -14.953 -19.144 1.00 97.25 83 ARG A CA 1
ATOM 652 C C . ARG A 1 83 ? -6.644 -13.636 -19.089 1.00 97.25 83 ARG A C 1
ATOM 654 O O . ARG A 1 83 ? -5.418 -13.656 -19.054 1.00 97.25 83 ARG A O 1
ATOM 661 N N . TYR A 1 84 ? -7.336 -12.498 -19.054 1.00 95.62 84 TYR A N 1
ATOM 662 C CA . TYR A 1 84 ? -6.688 -11.201 -18.861 1.00 95.62 84 TYR A CA 1
ATOM 663 C C . TYR A 1 84 ? -6.115 -11.049 -17.444 1.00 95.62 84 TYR A C 1
ATOM 665 O O . TYR A 1 84 ? -4.980 -10.611 -17.304 1.00 95.62 84 TYR A O 1
ATOM 673 N N . PHE A 1 85 ? -6.818 -11.501 -16.401 1.00 95.69 85 PHE A N 1
ATOM 674 C CA . PHE A 1 85 ? -6.275 -11.537 -15.036 1.00 95.69 85 PHE A CA 1
ATOM 675 C C . PHE A 1 85 ? -5.045 -12.445 -14.925 1.00 95.69 85 PHE A C 1
ATOM 677 O O . PHE A 1 85 ? -4.072 -12.070 -14.276 1.00 95.69 85 PHE A O 1
ATOM 684 N N . GLN A 1 86 ? -5.039 -13.600 -15.599 1.00 95.50 86 GLN A N 1
ATOM 685 C CA . GLN A 1 86 ? -3.856 -14.465 -15.678 1.00 95.50 86 GLN A CA 1
ATOM 686 C C . GLN A 1 86 ? -2.671 -13.741 -16.324 1.00 95.50 86 GLN A C 1
ATOM 688 O O . GLN A 1 86 ? -1.556 -13.824 -15.811 1.00 95.50 86 GLN A O 1
ATOM 693 N N . TYR A 1 87 ? -2.909 -12.995 -17.408 1.00 95.56 87 TYR A N 1
ATOM 694 C CA . TYR A 1 87 ? -1.886 -12.138 -18.000 1.00 95.56 87 TYR A CA 1
ATOM 695 C C . TYR A 1 87 ? -1.397 -11.084 -17.003 1.00 95.56 87 TYR A C 1
ATOM 697 O O . TYR A 1 87 ? -0.196 -11.013 -16.763 1.00 95.56 87 TYR A O 1
ATOM 705 N N . CYS A 1 88 ? -2.295 -10.324 -16.371 1.00 93.69 88 CYS A N 1
ATOM 706 C CA . CYS A 1 88 ? -1.925 -9.303 -15.389 1.00 93.69 88 CYS A CA 1
ATOM 707 C C . CYS A 1 88 ? -1.105 -9.885 -14.229 1.00 93.69 88 CYS A C 1
ATOM 709 O O . CYS A 1 88 ? -0.148 -9.255 -13.803 1.00 93.69 88 CYS A O 1
ATOM 711 N N . TRP A 1 89 ? -1.421 -11.092 -13.751 1.00 92.19 89 TRP A N 1
ATOM 712 C CA . TRP A 1 89 ? -0.677 -11.756 -12.672 1.00 92.19 89 TRP A CA 1
ATOM 713 C C . TRP A 1 89 ? 0.710 -12.270 -13.101 1.00 92.19 89 TRP A C 1
ATOM 715 O O . TRP A 1 89 ? 1.607 -12.417 -12.264 1.00 92.19 89 TRP A O 1
ATOM 725 N N . SER A 1 90 ? 0.902 -12.560 -14.391 1.00 94.94 90 SER A N 1
ATOM 726 C CA . SER A 1 90 ? 2.182 -13.036 -14.930 1.00 94.94 90 SER A CA 1
ATOM 727 C C . SER A 1 90 ? 3.301 -12.003 -14.766 1.00 94.94 90 SER A C 1
ATOM 729 O O . SER A 1 90 ? 3.042 -10.808 -14.642 1.00 94.94 90 SER A O 1
ATOM 731 N N . ASP A 1 91 ? 4.559 -12.448 -14.805 1.00 94.56 91 ASP A N 1
ATOM 732 C CA . ASP A 1 91 ? 5.712 -11.538 -14.751 1.00 94.56 91 ASP A CA 1
ATOM 733 C C . ASP A 1 91 ? 5.675 -10.505 -15.890 1.00 94.56 91 ASP A C 1
ATOM 735 O O . ASP A 1 91 ? 5.871 -9.319 -15.641 1.00 94.56 91 ASP A O 1
ATOM 739 N N . GLN A 1 92 ? 5.296 -10.921 -17.105 1.00 93.69 92 GLN A N 1
ATOM 740 C CA . GLN A 1 92 ? 5.121 -10.022 -18.250 1.00 93.69 92 GLN A CA 1
ATOM 741 C C . GLN A 1 92 ? 4.047 -8.956 -17.995 1.00 93.69 92 GLN A C 1
ATOM 743 O O . GLN A 1 92 ? 4.242 -7.789 -18.328 1.00 93.69 92 GLN A O 1
ATOM 748 N N . GLY A 1 93 ? 2.905 -9.338 -17.416 1.00 93.81 93 GLY A N 1
ATOM 749 C CA . GLY A 1 93 ? 1.817 -8.403 -17.123 1.00 93.81 93 GLY A C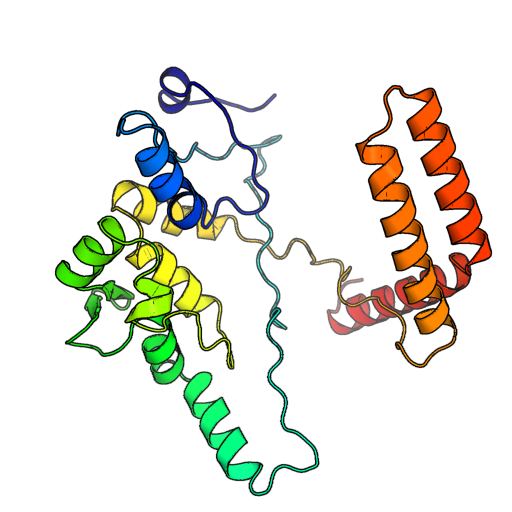A 1
ATOM 750 C C . GLY A 1 93 ? 2.192 -7.392 -16.046 1.00 93.81 93 GLY A C 1
ATOM 751 O O . GLY A 1 93 ? 1.879 -6.211 -16.184 1.00 93.81 93 GLY A O 1
ATOM 752 N N . GLN A 1 94 ? 2.919 -7.837 -15.019 1.00 94.00 94 GLN A N 1
ATOM 753 C CA . GLN A 1 94 ? 3.452 -6.959 -13.979 1.00 94.00 94 GLN A CA 1
ATOM 754 C C . GLN A 1 94 ? 4.486 -5.984 -14.548 1.00 94.00 94 GLN A C 1
ATOM 756 O O . GLN A 1 94 ? 4.369 -4.783 -14.321 1.00 94.00 94 GLN A O 1
ATOM 761 N N . LEU A 1 95 ? 5.441 -6.473 -15.345 1.00 94.31 95 LEU A N 1
ATOM 762 C CA . LEU A 1 95 ? 6.428 -5.637 -16.031 1.00 94.31 95 LEU A CA 1
ATOM 763 C C . LEU A 1 95 ? 5.761 -4.626 -16.967 1.00 94.31 95 LEU A C 1
ATOM 765 O O . LEU A 1 95 ? 6.077 -3.445 -16.916 1.00 94.31 95 LEU A O 1
ATOM 769 N N . THR A 1 96 ? 4.766 -5.057 -17.742 1.00 92.75 96 THR A N 1
ATOM 770 C CA . THR A 1 96 ? 4.007 -4.165 -18.632 1.00 92.75 96 THR A CA 1
ATOM 771 C C . THR A 1 96 ? 3.303 -3.058 -17.861 1.00 92.75 96 THR A C 1
ATOM 773 O O . THR A 1 96 ? 3.304 -1.904 -18.278 1.00 92.75 96 THR A O 1
ATOM 776 N N . ASN A 1 97 ? 2.680 -3.407 -16.736 1.00 91.75 97 ASN A N 1
ATOM 777 C CA . ASN A 1 97 ? 1.928 -2.453 -15.939 1.00 91.75 97 ASN A CA 1
ATOM 778 C C . ASN A 1 97 ? 2.819 -1.431 -15.223 1.00 91.75 97 ASN A C 1
ATOM 780 O O . ASN A 1 97 ? 2.424 -0.281 -15.057 1.00 91.75 97 ASN A O 1
ATOM 784 N N . LEU A 1 98 ? 3.985 -1.872 -14.760 1.00 93.06 98 LEU A N 1
ATOM 785 C CA . LEU A 1 98 ? 4.845 -1.074 -13.895 1.00 93.06 98 LEU A CA 1
ATOM 786 C C . LEU A 1 98 ? 5.941 -0.368 -14.684 1.00 93.06 98 LEU A C 1
ATOM 788 O O . LEU A 1 98 ? 6.265 0.759 -14.365 1.00 93.06 98 LEU A O 1
ATOM 792 N N . PHE A 1 99 ? 6.497 -0.995 -15.713 1.00 94.44 99 PHE A N 1
ATOM 793 C CA . PHE A 1 99 ? 7.675 -0.493 -16.419 1.00 94.44 99 PHE A CA 1
ATOM 794 C C . PHE A 1 99 ? 7.425 -0.208 -17.894 1.00 94.44 99 PHE A C 1
ATOM 796 O O . PHE A 1 99 ? 8.229 0.487 -18.507 1.00 94.44 99 PHE A O 1
ATOM 803 N N . GLY A 1 100 ? 6.347 -0.734 -18.480 1.00 93.75 100 GLY A N 1
ATOM 804 C CA . GLY A 1 100 ? 6.024 -0.572 -19.896 1.00 93.75 100 GLY A CA 1
ATOM 805 C C . GLY A 1 100 ? 6.632 -1.663 -20.774 1.00 93.75 100 GLY A C 1
ATOM 806 O O . GLY A 1 100 ? 6.409 -2.849 -20.542 1.00 93.75 100 GLY A O 1
ATOM 807 N N . ARG A 1 101 ? 7.351 -1.287 -21.832 1.00 94.56 101 ARG A N 1
ATOM 808 C CA . ARG A 1 101 ? 7.876 -2.221 -22.832 1.00 94.56 101 ARG A CA 1
ATOM 809 C C . ARG A 1 101 ? 9.398 -2.303 -22.770 1.00 94.56 101 ARG A C 1
ATOM 811 O O . ARG A 1 101 ? 10.088 -1.290 -22.852 1.00 94.56 101 ARG A O 1
ATOM 818 N N . GLU A 1 102 ? 9.905 -3.529 -22.676 1.00 96.50 102 GLU A N 1
ATOM 819 C CA . GLU A 1 102 ? 11.343 -3.797 -22.714 1.00 96.50 102 GLU A CA 1
ATOM 820 C C . GLU A 1 102 ? 11.955 -3.306 -24.033 1.00 96.50 102 GLU A C 1
ATOM 822 O O . GLU A 1 102 ? 11.364 -3.490 -25.102 1.00 96.50 102 GLU A O 1
ATOM 827 N N . GLY A 1 103 ? 13.116 -2.658 -23.959 1.00 95.81 103 GLY A N 1
ATOM 828 C CA . GLY A 1 103 ? 13.786 -2.029 -25.093 1.00 95.81 103 GLY A CA 1
ATOM 829 C C . GLY A 1 103 ? 13.239 -0.650 -25.474 1.00 95.81 103 GLY A C 1
ATOM 830 O O . GLY A 1 103 ? 13.891 0.044 -26.250 1.00 95.81 103 GLY A O 1
ATOM 831 N N . GLU A 1 104 ? 12.103 -0.219 -24.913 1.00 95.56 104 GLU A N 1
ATOM 832 C CA . GLU A 1 104 ? 11.500 1.101 -25.172 1.00 95.56 104 GLU A CA 1
ATOM 833 C C . GLU A 1 104 ? 11.458 1.974 -23.919 1.00 95.56 104 GLU A C 1
ATOM 835 O O . GLU A 1 104 ? 11.947 3.094 -23.947 1.00 95.56 104 GLU A O 1
ATOM 840 N N . THR A 1 105 ? 10.909 1.473 -22.814 1.00 95.56 105 THR A N 1
ATOM 841 C CA . THR A 1 105 ? 10.789 2.236 -21.560 1.00 95.56 105 THR A CA 1
ATOM 842 C C . THR A 1 105 ? 11.709 1.708 -20.464 1.00 95.56 105 THR A C 1
ATOM 844 O O . THR A 1 105 ? 12.096 2.454 -19.569 1.00 95.56 105 THR A O 1
ATOM 847 N N . TYR A 1 106 ? 12.105 0.437 -20.533 1.00 96.69 106 TYR A N 1
ATOM 848 C CA . TYR A 1 106 ? 13.048 -0.169 -19.598 1.00 96.69 106 TYR A CA 1
ATOM 849 C C . TYR A 1 106 ? 13.900 -1.241 -20.284 1.00 96.69 106 TYR A C 1
ATOM 851 O O . TYR A 1 106 ? 13.521 -1.749 -21.336 1.00 96.69 106 TYR A O 1
ATOM 859 N N . ASP A 1 107 ? 15.012 -1.621 -19.663 1.00 97.31 107 ASP A N 1
ATOM 860 C CA . ASP A 1 107 ? 15.816 -2.794 -20.016 1.00 97.31 107 ASP A CA 1
ATOM 861 C C . ASP A 1 107 ? 16.016 -3.685 -18.777 1.00 97.31 107 ASP A C 1
ATOM 863 O O . ASP A 1 107 ? 15.968 -3.211 -17.638 1.00 97.31 107 ASP A O 1
ATOM 867 N N . MET A 1 108 ? 16.230 -4.987 -18.975 1.00 95.62 108 MET A N 1
ATOM 868 C CA . MET A 1 108 ? 16.592 -5.901 -17.889 1.00 95.62 108 MET A CA 1
ATOM 869 C C . MET A 1 108 ? 18.105 -5.874 -17.645 1.00 95.62 108 MET A C 1
ATOM 871 O O . MET A 1 108 ? 18.890 -6.224 -18.523 1.00 95.62 108 MET A O 1
ATOM 875 N N . VAL A 1 109 ? 18.515 -5.518 -16.428 1.00 93.50 109 VAL A N 1
ATOM 876 C CA . VAL A 1 109 ? 19.917 -5.489 -15.986 1.00 93.50 109 VAL A CA 1
ATOM 877 C C . VAL A 1 109 ? 20.033 -6.308 -14.706 1.00 93.50 109 VAL A C 1
ATOM 879 O O . VAL A 1 109 ? 19.313 -6.057 -13.742 1.00 93.50 109 VAL A O 1
ATOM 882 N N . ASP A 1 110 ? 20.886 -7.334 -14.710 1.00 90.12 110 ASP A N 1
ATOM 883 C CA . ASP A 1 110 ? 21.094 -8.245 -13.570 1.00 90.12 110 ASP A CA 1
ATOM 884 C C . ASP A 1 110 ? 19.794 -8.854 -13.009 1.00 90.12 110 ASP A C 1
ATOM 886 O O . ASP A 1 110 ? 19.605 -9.020 -11.805 1.00 90.12 110 ASP A O 1
ATOM 890 N N . GLY A 1 111 ? 18.853 -9.174 -13.903 1.00 89.00 111 GLY A N 1
ATOM 891 C CA . GLY A 1 111 ? 17.555 -9.743 -13.530 1.00 89.00 111 GLY A CA 1
ATOM 892 C C . GLY A 1 111 ? 16.565 -8.738 -12.928 1.00 89.00 111 GLY A C 1
ATOM 893 O O . GLY A 1 111 ? 15.497 -9.151 -12.469 1.00 89.00 111 GLY A O 1
ATOM 894 N N . MET A 1 112 ? 16.873 -7.438 -12.963 1.00 91.00 112 MET A N 1
ATOM 895 C CA . MET A 1 112 ? 16.002 -6.355 -12.506 1.00 91.00 112 MET A CA 1
ATOM 896 C C . MET A 1 112 ? 15.672 -5.376 -13.645 1.00 91.00 112 MET A C 1
ATOM 898 O O . MET A 1 112 ? 16.558 -5.013 -14.415 1.00 91.00 112 MET A O 1
ATOM 902 N N . PRO A 1 113 ? 14.417 -4.914 -13.761 1.00 94.94 113 PRO A N 1
ATOM 903 C CA . PRO A 1 113 ? 14.056 -3.884 -14.727 1.00 94.94 113 PRO A CA 1
ATOM 904 C C . PRO A 1 113 ? 14.652 -2.528 -14.325 1.00 94.94 113 PRO A C 1
ATOM 906 O O . PRO A 1 113 ? 14.564 -2.114 -13.167 1.00 94.94 113 PRO A O 1
ATOM 909 N N . ARG A 1 114 ? 15.238 -1.823 -15.292 1.00 94.44 114 ARG A N 1
ATOM 910 C CA . ARG A 1 114 ? 15.774 -0.466 -15.152 1.00 94.44 114 ARG A CA 1
ATOM 911 C C . ARG A 1 114 ? 15.161 0.423 -16.218 1.00 94.44 114 ARG A C 1
ATOM 913 O O . ARG A 1 114 ? 15.241 0.091 -17.397 1.00 94.44 114 ARG A O 1
ATOM 920 N N . TYR A 1 115 ? 14.541 1.529 -15.813 1.00 94.88 115 TYR A N 1
ATOM 921 C CA . TYR A 1 115 ? 14.041 2.509 -16.772 1.00 94.88 115 TYR A CA 1
ATOM 922 C C . TYR A 1 115 ? 15.179 3.054 -17.622 1.00 94.88 115 TYR A C 1
ATOM 924 O O . TYR A 1 115 ? 16.308 3.194 -17.144 1.00 94.88 115 TYR A O 1
ATOM 932 N N . LYS A 1 116 ? 14.873 3.381 -18.876 1.00 95.12 116 LYS A N 1
ATOM 933 C CA . LYS A 1 116 ? 15.842 4.079 -19.713 1.00 95.12 116 LYS A CA 1
ATOM 934 C C . LYS A 1 116 ? 16.109 5.493 -19.173 1.00 95.12 116 LYS A C 1
ATOM 936 O O . LYS A 1 116 ? 15.199 6.082 -18.581 1.00 95.12 116 LYS A O 1
ATOM 941 N N . PRO A 1 117 ? 17.315 6.053 -19.384 1.00 93.81 117 PRO A N 1
ATOM 942 C CA . PRO A 1 117 ? 17.665 7.390 -18.904 1.00 93.81 117 PRO A CA 1
ATOM 943 C C . PRO A 1 117 ? 16.652 8.467 -19.302 1.00 93.81 117 PRO A C 1
ATOM 945 O O . PRO A 1 117 ? 16.242 9.254 -18.458 1.00 93.81 117 PRO A O 1
ATOM 948 N N . GLU A 1 118 ? 16.161 8.443 -20.543 1.00 93.88 118 GLU A N 1
ATOM 949 C CA . GLU A 1 118 ? 15.175 9.402 -21.049 1.00 93.88 118 GLU A CA 1
ATOM 950 C C . GLU A 1 118 ? 13.836 9.359 -20.298 1.00 93.88 118 GLU A C 1
ATOM 952 O O . GLU A 1 118 ? 13.168 10.384 -20.172 1.00 93.88 118 GLU A O 1
ATOM 957 N N . ILE A 1 119 ? 13.452 8.194 -19.765 1.00 93.31 119 ILE A N 1
ATOM 958 C CA . ILE A 1 119 ? 12.248 8.058 -18.942 1.00 93.31 119 ILE A CA 1
ATOM 959 C C . ILE A 1 119 ? 12.493 8.707 -17.582 1.00 93.31 119 ILE A C 1
ATOM 961 O O . ILE A 1 119 ? 11.652 9.464 -17.112 1.00 93.31 119 ILE A O 1
ATOM 965 N N . LEU A 1 120 ? 13.649 8.454 -16.961 1.00 89.62 120 LEU A N 1
ATOM 966 C CA . LEU A 1 120 ? 13.998 9.049 -15.667 1.00 89.62 120 LEU A CA 1
ATOM 967 C C . LEU A 1 120 ? 14.119 10.577 -15.752 1.00 89.62 120 LEU A C 1
ATOM 969 O O . LEU A 1 120 ? 13.571 11.269 -14.900 1.00 89.62 120 LEU A O 1
ATOM 973 N N . GLU A 1 121 ? 14.754 11.102 -16.803 1.00 89.56 121 GLU A N 1
ATOM 974 C CA . GLU A 1 121 ? 14.852 12.548 -17.049 1.00 89.56 121 GLU A CA 1
ATOM 975 C C . GLU A 1 121 ? 13.482 13.208 -17.232 1.00 89.56 121 GLU A C 1
ATOM 977 O O . GLU A 1 121 ? 13.281 14.366 -16.862 1.00 89.56 121 GLU A O 1
ATOM 982 N N . GLU A 1 122 ? 12.533 12.504 -17.848 1.00 89.50 122 GLU A N 1
ATOM 983 C CA . GLU A 1 122 ? 11.175 13.013 -17.980 1.00 89.50 122 GLU A CA 1
ATOM 984 C C . GLU A 1 122 ? 10.445 13.025 -16.638 1.00 89.50 122 GLU A C 1
ATOM 986 O O . GLU A 1 122 ? 9.814 14.025 -16.312 1.00 89.50 122 GLU A O 1
ATOM 991 N N . LEU A 1 123 ? 10.575 11.961 -15.845 1.00 84.81 123 LEU A N 1
ATOM 992 C CA . LEU A 1 123 ? 9.970 11.870 -14.514 1.00 84.81 123 LEU A CA 1
ATOM 993 C C . LEU A 1 123 ? 10.532 12.899 -13.528 1.00 84.81 123 LEU A C 1
ATOM 995 O O . LEU A 1 123 ? 9.834 13.323 -12.611 1.00 84.81 123 LEU A O 1
ATOM 999 N N . GLU A 1 124 ? 11.785 13.307 -13.710 1.00 82.06 124 GLU A N 1
ATOM 1000 C CA . GLU A 1 124 ? 12.394 14.389 -12.939 1.00 82.06 124 GLU A CA 1
ATOM 1001 C C . GLU A 1 124 ? 11.775 15.752 -13.283 1.00 82.06 124 GLU A C 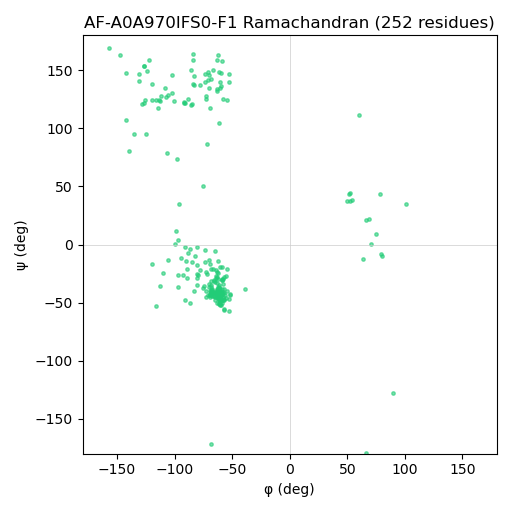1
ATOM 1003 O O . GLU A 1 124 ? 11.513 16.560 -12.392 1.00 82.06 124 GLU A O 1
ATOM 1008 N N . LYS A 1 125 ? 11.498 15.999 -14.570 1.00 86.38 125 LYS A N 1
ATOM 1009 C CA . LYS A 1 125 ? 10.877 17.247 -15.047 1.00 86.38 125 LYS A CA 1
ATOM 1010 C C . LYS A 1 125 ? 9.383 17.302 -14.749 1.00 86.38 125 LYS A C 1
ATOM 1012 O O . LYS A 1 125 ? 8.861 18.373 -14.449 1.00 86.38 125 LYS A O 1
ATOM 1017 N N . ASP A 1 126 ? 8.712 16.163 -1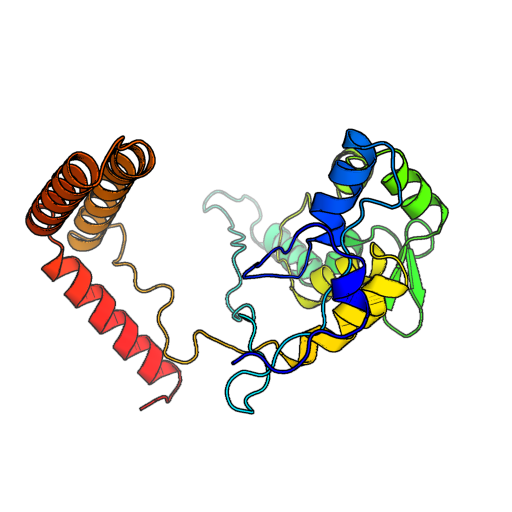4.863 1.00 85.94 126 ASP A N 1
ATOM 1018 C CA . ASP A 1 126 ? 7.289 16.005 -14.618 1.00 85.94 126 ASP A CA 1
ATOM 1019 C C . ASP A 1 126 ? 7.020 14.745 -13.780 1.00 85.94 126 ASP A C 1
ATOM 1021 O O . ASP A 1 126 ? 6.863 13.640 -14.316 1.00 85.94 126 ASP A O 1
ATOM 1025 N N . PRO A 1 127 ? 6.912 14.904 -12.450 1.00 78.19 127 PRO A N 1
ATOM 1026 C CA . PRO A 1 127 ? 6.612 13.796 -11.557 1.00 78.19 127 PRO A CA 1
ATOM 1027 C C . PRO A 1 127 ? 5.268 13.103 -11.837 1.00 78.19 127 PRO A C 1
ATOM 1029 O O . PRO A 1 127 ? 5.096 11.964 -11.398 1.00 78.19 127 PRO A O 1
ATOM 1032 N N . THR A 1 128 ? 4.313 13.733 -12.545 1.00 84.50 128 THR A N 1
ATOM 1033 C CA . THR A 1 128 ? 3.021 13.095 -12.876 1.00 84.50 128 THR A CA 1
ATOM 1034 C C . THR A 1 128 ? 3.095 12.232 -14.132 1.00 84.50 128 THR A C 1
ATOM 1036 O O . THR A 1 128 ? 2.239 11.363 -14.318 1.00 84.50 128 THR A O 1
ATOM 1039 N N . ALA A 1 129 ? 4.143 12.365 -14.957 1.00 88.50 129 ALA A N 1
ATOM 1040 C CA . ALA A 1 129 ? 4.277 11.635 -16.217 1.00 88.50 129 ALA A CA 1
ATOM 1041 C C . ALA A 1 129 ? 4.251 10.104 -16.038 1.00 88.50 129 ALA A C 1
ATOM 1043 O O . ALA A 1 129 ? 3.741 9.394 -16.911 1.00 88.50 129 ALA A O 1
ATOM 1044 N N . LEU A 1 130 ? 4.724 9.583 -14.896 1.00 87.00 130 LEU A N 1
ATOM 1045 C CA . LEU A 1 130 ? 4.659 8.154 -14.552 1.00 87.00 130 LEU A CA 1
ATOM 1046 C C . LEU A 1 130 ? 3.228 7.612 -14.686 1.00 87.00 130 LEU A C 1
ATOM 1048 O O . LEU A 1 130 ? 2.990 6.564 -15.289 1.00 87.00 130 LEU A O 1
ATOM 1052 N N . GLU A 1 131 ? 2.278 8.359 -14.138 1.00 87.50 131 GLU A N 1
ATOM 1053 C CA . GLU A 1 131 ? 0.874 7.987 -14.067 1.00 87.50 131 GLU A CA 1
ATOM 1054 C C . GLU A 1 131 ? 0.099 8.504 -15.281 1.00 87.50 131 GLU A C 1
ATOM 1056 O O . GLU A 1 131 ? -0.630 7.746 -15.916 1.00 87.50 131 GLU A O 1
ATOM 1061 N N . GLU A 1 132 ? 0.270 9.774 -15.642 1.00 89.88 132 GLU A N 1
ATOM 1062 C CA . GLU A 1 132 ? -0.578 10.445 -16.631 1.00 89.88 132 GLU A CA 1
ATOM 1063 C C . GLU A 1 132 ? -0.145 10.167 -18.072 1.00 89.88 132 GLU A C 1
ATOM 1065 O O . GLU A 1 132 ? -0.991 9.937 -18.939 1.00 89.88 132 GLU A O 1
ATOM 1070 N N . LYS A 1 133 ? 1.167 10.143 -18.341 1.00 90.94 133 LYS A N 1
ATOM 1071 C CA . LYS A 1 133 ? 1.699 9.882 -19.685 1.00 90.94 133 LYS A CA 1
ATOM 1072 C C . LYS A 1 133 ? 1.852 8.388 -19.944 1.00 90.94 133 LYS A C 1
ATOM 1074 O O . LYS A 1 133 ? 1.409 7.889 -20.979 1.00 90.94 133 LYS A O 1
ATOM 1079 N N . TYR A 1 134 ? 2.490 7.674 -19.021 1.00 90.25 134 TYR A N 1
ATOM 1080 C CA . TYR A 1 134 ? 2.812 6.258 -19.206 1.00 90.25 134 TYR A CA 1
ATOM 1081 C C . TYR A 1 134 ? 1.703 5.316 -18.716 1.00 90.25 134 TYR A C 1
ATOM 1083 O O . TYR A 1 134 ? 1.604 4.167 -19.169 1.00 90.25 134 TYR A O 1
ATOM 1091 N N . GLY A 1 135 ? 0.823 5.783 -17.826 1.00 89.19 135 GLY A N 1
ATOM 1092 C CA . GLY A 1 135 ? -0.207 4.936 -17.228 1.00 89.19 135 GLY A CA 1
ATOM 1093 C C . GLY A 1 135 ? 0.373 3.849 -16.326 1.00 89.19 135 GLY A C 1
ATOM 1094 O O . GLY A 1 135 ? -0.285 2.821 -16.129 1.00 89.19 135 GLY A O 1
ATOM 1095 N N . PHE A 1 136 ? 1.607 4.018 -15.841 1.00 89.31 136 PHE A N 1
ATOM 1096 C CA . PHE A 1 136 ? 2.189 3.100 -14.872 1.00 89.31 136 PHE A CA 1
ATOM 1097 C C . PHE A 1 136 ? 1.481 3.276 -13.533 1.00 89.31 136 PHE A C 1
ATOM 1099 O O . PHE A 1 136 ? 1.001 4.355 -13.203 1.00 89.31 136 PHE A O 1
ATOM 1106 N N . GLU A 1 137 ? 1.339 2.179 -12.795 1.00 82.50 137 GLU A N 1
ATOM 1107 C CA . GLU A 1 137 ? 0.587 2.108 -11.530 1.00 82.50 137 GLU A CA 1
ATOM 1108 C C . GLU A 1 137 ? -0.931 2.391 -11.635 1.00 82.50 137 GLU A C 1
ATOM 1110 O O . GLU A 1 137 ? -1.680 2.003 -10.744 1.00 82.50 137 GLU A O 1
ATOM 1115 N N . GLN A 1 138 ? -1.432 2.920 -12.758 1.00 84.50 138 GLN A N 1
ATOM 1116 C CA . GLN A 1 138 ? -2.861 3.178 -12.993 1.00 84.50 138 GLN A CA 1
ATOM 1117 C C . GLN A 1 138 ? -3.686 1.907 -13.257 1.00 84.50 138 GLN A C 1
ATOM 1119 O O . GLN A 1 138 ? -4.916 1.922 -13.180 1.00 84.50 138 GLN A O 1
ATOM 1124 N N . ARG A 1 139 ? -3.042 0.770 -13.561 1.00 78.56 139 ARG A N 1
ATOM 1125 C CA . ARG A 1 139 ? -3.730 -0.520 -13.757 1.00 78.56 139 ARG A CA 1
ATOM 1126 C C . ARG A 1 139 ? -3.472 -1.427 -12.558 1.00 78.56 139 ARG A C 1
ATOM 1128 O O . ARG A 1 139 ? -2.662 -2.348 -12.598 1.00 78.56 139 ARG A O 1
ATOM 1135 N N . LEU A 1 140 ? -4.193 -1.177 -11.471 1.00 78.38 140 LEU A N 1
ATOM 1136 C CA . LEU A 1 140 ? -4.114 -1.942 -10.220 1.00 78.38 140 LEU A CA 1
ATOM 1137 C C . LEU A 1 140 ? -4.823 -3.310 -10.317 1.00 78.38 140 LEU A C 1
ATOM 1139 O O . LEU A 1 140 ? -5.652 -3.657 -9.482 1.00 78.38 140 LEU A O 1
ATOM 1143 N N . LEU A 1 141 ? -4.531 -4.099 -11.355 1.00 86.75 141 LEU A N 1
ATOM 1144 C CA . LEU A 1 141 ? -5.071 -5.449 -11.521 1.00 86.75 141 LEU A CA 1
ATOM 1145 C C . LEU A 1 141 ? -4.024 -6.485 -11.139 1.00 86.75 141 LEU A C 1
ATOM 1147 O O . LEU A 1 141 ? -2.910 -6.464 -11.660 1.00 86.75 141 LEU A O 1
ATOM 1151 N N . MET A 1 142 ? -4.414 -7.440 -10.288 1.00 87.12 142 MET A N 1
ATOM 1152 C CA . MET A 1 142 ? -3.585 -8.609 -9.968 1.00 87.12 142 MET A CA 1
ATOM 1153 C C . MET A 1 142 ? -2.172 -8.216 -9.487 1.00 87.12 142 MET A C 1
ATOM 1155 O O . MET A 1 142 ? -1.182 -8.837 -9.861 1.00 87.12 142 MET A O 1
ATOM 1159 N N . TRP A 1 143 ? -2.077 -7.139 -8.700 1.00 86.44 143 TRP A N 1
ATOM 1160 C CA . TRP A 1 143 ? -0.823 -6.499 -8.294 1.00 86.44 143 TRP A CA 1
ATOM 1161 C C . TRP A 1 143 ? 0.065 -7.411 -7.440 1.00 86.44 143 TRP A C 1
ATOM 1163 O O . TRP A 1 143 ? -0.401 -8.005 -6.467 1.00 86.44 143 TRP A O 1
ATOM 1173 N N . ARG A 1 144 ? 1.365 -7.482 -7.755 1.00 86.50 144 ARG A N 1
ATOM 1174 C CA . ARG A 1 144 ? 2.350 -8.278 -7.009 1.00 86.50 144 ARG A CA 1
ATOM 1175 C C . ARG A 1 144 ? 3.452 -7.398 -6.432 1.00 86.50 144 ARG A C 1
ATOM 1177 O O . ARG A 1 144 ? 4.197 -6.741 -7.156 1.00 86.50 144 ARG A O 1
ATOM 1184 N N . SER A 1 145 ? 3.636 -7.498 -5.116 1.00 82.38 145 SER A N 1
ATOM 1185 C CA . SER A 1 145 ? 4.601 -6.690 -4.357 1.00 82.38 145 SER A CA 1
ATOM 1186 C C . SER A 1 145 ? 6.048 -6.824 -4.835 1.00 82.38 145 SER A C 1
ATOM 1188 O O . SER A 1 145 ? 6.793 -5.857 -4.730 1.00 82.38 145 SER A O 1
ATOM 1190 N N . LYS A 1 146 ? 6.443 -7.979 -5.398 1.00 85.38 146 LYS A N 1
ATOM 1191 C CA . LYS A 1 146 ? 7.787 -8.183 -5.972 1.00 85.38 146 LYS A CA 1
ATOM 1192 C C . LYS A 1 146 ? 8.127 -7.089 -6.986 1.00 85.38 146 LYS A C 1
ATOM 1194 O O . LYS A 1 146 ? 9.136 -6.409 -6.849 1.00 85.38 146 LYS A O 1
ATOM 1199 N N . TRP A 1 147 ? 7.287 -6.936 -8.007 1.00 89.56 147 TRP A N 1
ATOM 1200 C CA . TRP A 1 147 ? 7.576 -6.044 -9.126 1.00 89.56 147 TRP A CA 1
ATOM 1201 C C . TRP A 1 147 ? 7.395 -4.577 -8.739 1.00 89.56 147 TRP A C 1
ATOM 1203 O O . TRP A 1 147 ? 8.200 -3.745 -9.138 1.00 89.56 147 TRP A O 1
ATOM 1213 N N . ALA A 1 148 ? 6.414 -4.282 -7.883 1.00 86.75 148 ALA A N 1
ATOM 1214 C CA . ALA A 1 148 ? 6.243 -2.953 -7.302 1.00 86.75 148 ALA A CA 1
ATOM 1215 C C . ALA A 1 148 ? 7.461 -2.518 -6.471 1.00 86.75 148 ALA A C 1
ATOM 1217 O O . ALA A 1 148 ? 7.899 -1.377 -6.562 1.00 86.75 148 ALA A O 1
ATOM 1218 N N . GLY A 1 149 ? 8.048 -3.430 -5.687 1.00 84.69 149 GLY A N 1
ATOM 1219 C CA . GLY A 1 149 ? 9.292 -3.170 -4.961 1.00 84.69 149 GLY A CA 1
ATOM 1220 C C . GLY A 1 149 ? 10.454 -2.845 -5.902 1.00 84.69 149 GLY A C 1
ATOM 12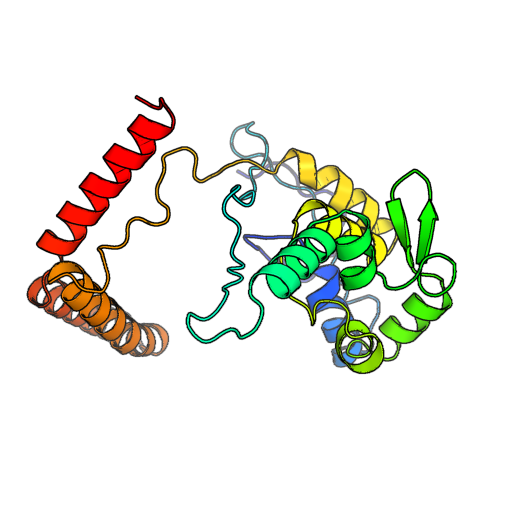21 O O . GLY A 1 149 ? 11.164 -1.866 -5.688 1.00 84.69 149 GLY A O 1
ATOM 1222 N N . LEU A 1 150 ? 10.600 -3.608 -6.990 1.00 89.44 150 LEU A N 1
ATOM 1223 C CA . LEU A 1 150 ? 11.631 -3.352 -8.001 1.00 89.44 150 LEU A CA 1
ATOM 1224 C C . LEU A 1 150 ? 11.419 -2.030 -8.750 1.00 89.44 150 LEU A C 1
ATOM 1226 O O . LEU A 1 150 ? 12.392 -1.392 -9.133 1.00 89.44 150 LEU A O 1
ATOM 1230 N N . GLN A 1 151 ? 10.177 -1.580 -8.931 1.00 90.56 151 GLN A N 1
ATOM 1231 C CA . GLN A 1 151 ? 9.899 -0.304 -9.597 1.00 90.56 151 GLN A CA 1
ATOM 1232 C C . GLN A 1 151 ? 10.377 0.874 -8.750 1.00 90.56 151 GLN A C 1
ATOM 1234 O O . GLN A 1 151 ? 10.969 1.811 -9.274 1.00 90.56 151 GLN A O 1
ATOM 1239 N N . LYS A 1 152 ? 10.209 0.790 -7.426 1.00 86.75 152 LYS A N 1
ATOM 1240 C CA . LYS A 1 152 ? 10.741 1.784 -6.483 1.00 86.75 152 LYS A CA 1
ATOM 1241 C C . LYS A 1 152 ? 12.262 1.852 -6.543 1.00 86.75 152 LYS A C 1
ATOM 1243 O O . LYS A 1 152 ? 12.820 2.941 -6.558 1.00 86.75 152 LYS A O 1
ATOM 1248 N N . VAL A 1 153 ? 12.914 0.693 -6.636 1.00 88.25 153 VAL A N 1
ATOM 1249 C CA . VAL A 1 153 ? 14.365 0.593 -6.845 1.00 88.25 153 VAL A CA 1
ATOM 1250 C C . VAL A 1 153 ? 14.780 1.194 -8.193 1.00 88.25 153 VAL A C 1
ATOM 1252 O O . VAL A 1 153 ? 15.806 1.855 -8.276 1.00 88.25 153 VAL A O 1
ATOM 1255 N N . ALA A 1 154 ? 13.990 1.012 -9.251 1.00 89.69 154 ALA A N 1
ATOM 1256 C CA . ALA A 1 154 ? 14.289 1.569 -10.569 1.00 89.69 154 ALA A CA 1
ATOM 1257 C C . ALA A 1 154 ? 14.079 3.092 -10.671 1.00 89.69 154 ALA A C 1
ATOM 1259 O O . ALA A 1 154 ? 14.683 3.712 -11.539 1.00 89.69 154 ALA A O 1
ATOM 1260 N N . LEU A 1 155 ? 13.232 3.676 -9.818 1.00 87.31 155 LEU A N 1
ATOM 1261 C CA . LEU A 1 155 ? 12.966 5.123 -9.746 1.00 87.31 155 LEU A CA 1
ATOM 1262 C C . LEU A 1 155 ? 13.906 5.866 -8.784 1.00 87.31 155 LEU A C 1
ATOM 1264 O O . LEU A 1 155 ? 13.938 7.094 -8.770 1.00 87.31 155 LEU A O 1
ATOM 1268 N N . ALA A 1 156 ? 14.619 5.135 -7.932 1.00 83.12 156 ALA A N 1
ATOM 1269 C CA . ALA A 1 156 ? 15.503 5.698 -6.928 1.00 83.12 156 ALA A CA 1
ATOM 1270 C C . ALA A 1 156 ? 16.882 6.041 -7.520 1.00 83.12 156 ALA A C 1
ATOM 1272 O O . ALA A 1 156 ? 17.401 5.271 -8.331 1.00 83.12 156 ALA A O 1
ATOM 1273 N N . PRO A 1 157 ? 17.548 7.120 -7.066 1.00 79.38 157 PRO A N 1
ATOM 1274 C CA . PRO A 1 157 ? 18.970 7.306 -7.340 1.00 79.38 157 PRO A CA 1
ATOM 1275 C C . PRO A 1 157 ? 19.785 6.172 -6.707 1.00 79.38 157 PRO A C 1
ATOM 1277 O O . PRO A 1 157 ? 19.319 5.478 -5.796 1.00 79.38 157 PRO A O 1
ATOM 1280 N N . GLN A 1 158 ? 21.036 6.008 -7.144 1.00 78.25 158 GLN A N 1
ATOM 1281 C CA . GLN A 1 158 ? 21.890 4.909 -6.684 1.00 78.25 158 GLN A CA 1
ATOM 1282 C C . GLN A 1 158 ? 22.054 4.880 -5.155 1.00 78.25 158 GLN A C 1
ATOM 1284 O O . GLN A 1 158 ? 21.893 3.827 -4.544 1.00 78.25 158 GLN A O 1
ATOM 1289 N N . SER A 1 159 ? 22.272 6.042 -4.528 1.00 74.88 159 SER A N 1
ATOM 1290 C CA . SER A 1 159 ? 22.425 6.167 -3.071 1.00 74.88 159 SER A CA 1
ATOM 1291 C C . SER A 1 159 ? 21.211 5.665 -2.282 1.00 74.88 159 SER A C 1
ATOM 1293 O O . SER A 1 159 ? 21.360 5.162 -1.171 1.00 74.88 159 SER A O 1
ATOM 1295 N N . TYR A 1 160 ? 20.007 5.768 -2.851 1.00 79.94 160 TYR A N 1
ATOM 1296 C CA . TYR A 1 160 ? 18.777 5.288 -2.223 1.00 79.94 160 TYR A CA 1
ATOM 1297 C C . TYR A 1 160 ? 18.426 3.852 -2.638 1.00 79.94 160 TYR A C 1
ATOM 1299 O O . TYR A 1 160 ? 17.803 3.124 -1.869 1.00 79.94 160 TYR A O 1
ATOM 1307 N N . THR A 1 161 ? 18.865 3.406 -3.818 1.00 82.38 161 THR A N 1
ATOM 1308 C CA . THR A 1 161 ? 18.728 2.011 -4.262 1.00 82.38 161 THR A CA 1
ATOM 1309 C C . THR A 1 161 ? 19.406 1.043 -3.295 1.00 82.38 161 THR A C 1
ATOM 1311 O O . THR A 1 161 ? 18.778 0.067 -2.886 1.00 82.38 161 THR A O 1
ATOM 1314 N N . ASP A 1 162 ? 20.647 1.323 -2.889 1.00 83.19 162 ASP A N 1
ATOM 1315 C CA . ASP A 1 162 ? 21.399 0.444 -1.982 1.00 83.19 162 ASP A CA 1
ATOM 1316 C C . ASP A 1 162 ? 20.704 0.333 -0.620 1.00 83.19 162 ASP A C 1
ATOM 1318 O O . ASP A 1 162 ? 20.547 -0.764 -0.080 1.00 83.19 162 ASP A O 1
ATOM 1322 N N . TYR A 1 163 ? 20.179 1.458 -0.122 1.00 82.12 163 TYR A N 1
ATOM 1323 C CA . TYR A 1 163 ? 19.317 1.485 1.054 1.00 82.12 163 TYR A CA 1
ATOM 1324 C C . TYR A 1 163 ? 18.086 0.589 0.862 1.00 82.12 163 TYR A C 1
ATOM 1326 O O . TYR A 1 163 ? 17.875 -0.327 1.650 1.00 82.12 163 TYR A O 1
ATOM 1334 N N . LEU A 1 164 ? 17.296 0.789 -0.201 1.00 81.69 164 LEU A N 1
ATOM 1335 C CA . LEU A 1 164 ? 16.074 0.013 -0.455 1.00 81.69 164 LEU A CA 1
ATOM 1336 C C . LEU A 1 164 ? 16.320 -1.503 -0.561 1.00 81.69 164 LEU A C 1
ATOM 1338 O O . LEU A 1 164 ? 15.464 -2.292 -0.156 1.00 81.69 164 LEU A O 1
ATOM 1342 N N . LEU A 1 165 ? 17.468 -1.915 -1.102 1.00 81.56 165 LEU A N 1
ATOM 1343 C CA . LEU A 1 165 ? 17.855 -3.323 -1.179 1.00 81.56 165 LEU A CA 1
ATOM 1344 C C . LEU A 1 165 ? 18.262 -3.879 0.192 1.00 81.56 165 LEU A C 1
ATOM 1346 O O . LEU A 1 165 ? 17.872 -4.998 0.529 1.00 81.56 165 LEU A O 1
ATOM 1350 N N . ASP A 1 166 ? 18.982 -3.100 1.002 1.00 80.94 166 ASP A N 1
ATOM 1351 C CA . ASP A 1 166 ? 19.389 -3.508 2.348 1.00 80.94 166 ASP A CA 1
ATOM 1352 C C . ASP A 1 166 ? 18.200 -3.594 3.314 1.00 80.94 166 ASP A C 1
ATOM 1354 O O . ASP A 1 166 ? 18.060 -4.575 4.048 1.00 80.94 166 ASP A O 1
ATOM 1358 N N . VAL A 1 167 ? 17.290 -2.611 3.285 1.00 78.12 167 VAL A N 1
ATOM 1359 C CA . VAL A 1 167 ? 16.173 -2.527 4.243 1.00 78.12 167 VAL A CA 1
ATOM 1360 C C . VAL A 1 167 ? 15.199 -3.698 4.143 1.00 78.12 167 VAL A C 1
ATOM 1362 O O . VAL A 1 167 ? 14.511 -4.012 5.116 1.00 78.12 167 VAL A O 1
ATOM 1365 N N . GLY A 1 168 ? 15.147 -4.369 2.987 1.00 75.56 168 GLY A N 1
ATOM 1366 C CA . GLY A 1 168 ? 14.283 -5.525 2.758 1.00 75.56 168 GLY A CA 1
ATOM 1367 C C . GLY A 1 168 ? 14.513 -6.663 3.758 1.00 75.56 168 GLY A C 1
ATOM 1368 O O . GLY A 1 168 ? 13.564 -7.371 4.092 1.00 75.56 168 GLY A O 1
ATOM 1369 N N . LYS A 1 169 ? 15.730 -6.796 4.309 1.00 79.69 169 LYS A N 1
ATOM 1370 C CA . LYS A 1 169 ? 16.071 -7.825 5.311 1.00 79.69 169 LYS A CA 1
ATOM 1371 C C . LYS A 1 169 ? 15.350 -7.648 6.652 1.00 79.69 169 LYS A C 1
ATOM 1373 O O . LYS A 1 169 ? 15.227 -8.608 7.406 1.00 79.69 169 LYS A O 1
ATOM 1378 N N . TYR A 1 170 ? 14.873 -6.437 6.940 1.00 79.38 170 TYR A N 1
ATOM 1379 C CA . TYR A 1 170 ? 14.135 -6.109 8.162 1.00 79.38 170 TYR A CA 1
ATOM 1380 C C . TYR A 1 170 ? 12.616 -6.269 8.000 1.00 79.38 170 TYR A C 1
ATOM 1382 O O . TYR A 1 170 ? 11.865 -6.041 8.949 1.00 79.38 170 TYR A O 1
ATOM 1390 N N . GLY A 1 171 ? 12.133 -6.634 6.808 1.00 77.69 171 GLY A N 1
ATOM 1391 C CA . GLY A 1 171 ? 10.720 -6.921 6.582 1.00 77.69 171 GLY A CA 1
ATOM 1392 C C . GLY A 1 171 ? 10.301 -8.208 7.289 1.00 77.69 171 GLY A C 1
ATOM 1393 O O . GLY A 1 171 ? 10.778 -9.288 6.948 1.00 77.69 171 GLY A O 1
ATOM 1394 N N . VAL A 1 172 ? 9.378 -8.107 8.244 1.00 74.19 172 VAL A N 1
ATOM 1395 C CA . VAL A 1 172 ? 8.819 -9.260 8.966 1.00 74.19 172 VAL A CA 1
ATOM 1396 C C . VAL A 1 172 ? 7.295 -9.253 8.887 1.00 74.19 172 VAL A C 1
ATOM 1398 O O . VAL A 1 172 ? 6.676 -8.195 8.753 1.00 74.19 172 VAL A O 1
ATOM 1401 N N . ASP A 1 173 ? 6.659 -10.421 8.988 1.00 72.50 173 ASP A N 1
ATOM 1402 C CA . ASP A 1 173 ? 5.205 -10.473 9.175 1.00 72.50 173 ASP A CA 1
ATOM 1403 C C . ASP A 1 173 ? 4.860 -10.027 10.605 1.00 72.50 173 ASP A C 1
ATOM 1405 O O . ASP A 1 173 ? 4.723 -10.841 11.512 1.00 72.50 173 ASP A O 1
ATOM 1409 N N . VAL A 1 174 ? 4.706 -8.716 10.811 1.00 67.06 174 VAL A N 1
ATOM 1410 C CA . VAL A 1 174 ? 4.294 -8.134 12.107 1.00 67.06 174 VAL A CA 1
ATOM 1411 C C . VAL A 1 174 ? 2.874 -8.525 12.515 1.00 67.06 174 VAL A C 1
ATOM 1413 O O . VAL A 1 174 ? 2.419 -8.181 13.603 1.00 67.06 174 VAL A O 1
ATOM 1416 N N . TRP A 1 175 ? 2.146 -9.214 11.640 1.00 66.00 175 TRP A N 1
ATOM 1417 C CA . TRP A 1 175 ? 0.811 -9.698 11.920 1.00 66.00 175 TRP A CA 1
ATOM 1418 C C . TRP A 1 175 ? 0.808 -11.163 12.323 1.00 66.00 175 TRP A C 1
ATOM 1420 O O . TRP A 1 175 ? -0.279 -11.734 12.323 1.00 66.00 175 TRP A O 1
ATOM 1430 N N . GLU A 1 176 ? 1.951 -11.796 12.621 1.00 63.69 176 GLU A N 1
ATOM 1431 C CA . GLU A 1 176 ? 2.091 -13.232 12.934 1.00 63.69 176 GLU A CA 1
ATOM 1432 C C . GLU A 1 176 ? 0.945 -13.792 13.795 1.00 63.69 176 GLU A C 1
ATOM 1434 O O . GLU A 1 176 ? 0.401 -14.839 13.466 1.00 63.69 176 GLU A O 1
ATOM 1439 N N . LEU A 1 177 ? 0.448 -13.024 14.768 1.00 69.31 177 LEU A N 1
ATOM 1440 C CA . LEU A 1 177 ? -0.670 -13.402 15.638 1.00 69.31 177 LEU A CA 1
ATOM 1441 C C . LEU A 1 177 ? -2.067 -13.384 14.991 1.00 69.31 177 LEU A C 1
ATOM 1443 O O . LEU A 1 177 ? -3.028 -13.774 15.624 1.00 69.31 177 LEU A O 1
ATOM 1447 N N . GLY A 1 178 ? -2.240 -12.947 13.749 1.00 64.31 178 GLY A N 1
ATOM 1448 C CA . GLY A 1 178 ? -3.532 -13.044 13.067 1.00 64.31 178 GLY A CA 1
ATOM 1449 C C . GLY A 1 178 ? -4.562 -11.987 13.463 1.00 64.31 178 GLY A C 1
ATOM 1450 O O . GLY A 1 178 ? -5.725 -12.304 13.685 1.00 64.31 178 GLY A O 1
ATOM 1451 N N . LEU A 1 179 ? -4.141 -10.726 13.582 1.00 71.88 179 LEU A N 1
ATOM 1452 C CA . LEU A 1 179 ? -5.009 -9.590 13.936 1.00 71.88 179 LEU A CA 1
ATOM 1453 C C . LEU A 1 179 ? -5.519 -8.808 12.711 1.00 71.88 179 LEU A C 1
ATOM 1455 O O . LEU A 1 179 ? -5.629 -7.587 12.756 1.00 71.88 179 LEU A O 1
ATOM 1459 N N . ASP A 1 180 ? -5.788 -9.501 11.606 1.00 70.31 180 ASP A N 1
ATOM 1460 C CA . ASP A 1 180 ? -6.185 -8.882 10.337 1.00 70.31 180 ASP A CA 1
ATOM 1461 C C . ASP A 1 180 ? -7.428 -9.579 9.762 1.00 70.31 180 ASP A C 1
ATOM 1463 O O . ASP A 1 180 ? -7.600 -10.783 9.956 1.00 70.31 180 ASP A O 1
ATOM 1467 N N . ASN A 1 181 ? -8.294 -8.829 9.073 1.00 73.62 181 ASN A N 1
ATOM 1468 C CA . ASN A 1 181 ? -9.611 -9.277 8.587 1.00 73.62 181 ASN A CA 1
ATOM 1469 C C . ASN A 1 181 ? -10.499 -9.920 9.671 1.00 73.62 181 ASN A C 1
ATOM 1471 O O . ASN A 1 181 ? -11.127 -10.957 9.453 1.00 73.62 181 ASN A O 1
ATOM 1475 N N . LEU A 1 182 ? -10.542 -9.305 10.855 1.00 87.81 182 LEU A N 1
ATOM 1476 C CA . LEU A 1 182 ? -11.349 -9.790 11.979 1.00 87.81 182 LEU A CA 1
ATOM 1477 C C . LEU A 1 182 ? -12.816 -9.366 11.905 1.00 87.81 182 LEU A C 1
ATOM 1479 O O . LEU A 1 182 ? -13.621 -9.841 12.707 1.00 87.81 182 LEU A O 1
ATOM 1483 N N . ASP A 1 183 ? -13.146 -8.472 10.978 1.00 92.00 183 ASP A N 1
ATOM 1484 C CA . ASP A 1 183 ? -14.452 -7.839 10.865 1.00 92.00 183 ASP A CA 1
ATOM 1485 C C . ASP A 1 183 ? -15.594 -8.872 10.819 1.00 92.00 183 ASP A C 1
ATOM 1487 O O . ASP A 1 183 ? -15.466 -9.921 10.176 1.00 92.00 183 ASP A O 1
ATOM 1491 N N . PRO A 1 184 ? -16.724 -8.596 11.494 1.00 94.44 184 PRO A N 1
ATOM 1492 C CA . PRO A 1 184 ? -17.935 -9.381 11.310 1.00 94.44 184 PRO A CA 1
ATOM 1493 C C . PRO A 1 184 ? -18.406 -9.360 9.851 1.00 94.44 184 PRO A C 1
ATOM 1495 O O . PRO A 1 184 ? -18.105 -8.426 9.104 1.00 94.44 184 PRO A O 1
ATOM 1498 N N . ASP A 1 185 ? -19.200 -10.361 9.469 1.00 92.69 185 ASP A N 1
ATOM 1499 C CA . ASP A 1 185 ? -19.904 -10.350 8.185 1.00 92.69 185 ASP A CA 1
ATOM 1500 C C . ASP A 1 185 ? -20.740 -9.056 8.075 1.00 92.69 185 ASP A C 1
ATOM 1502 O O . ASP A 1 185 ? -21.550 -8.796 8.970 1.00 92.69 185 ASP A O 1
ATOM 1506 N N . PRO A 1 186 ? -20.556 -8.229 7.025 1.00 92.44 186 PRO A N 1
ATOM 1507 C CA . PRO A 1 186 ? -21.290 -6.976 6.864 1.00 92.44 186 PRO A CA 1
ATOM 1508 C C . PRO A 1 186 ? -22.816 -7.127 6.887 1.00 92.44 186 PRO A C 1
ATOM 1510 O O . PRO A 1 186 ? -23.498 -6.179 7.279 1.00 92.44 186 PRO A O 1
ATOM 1513 N N . ASP A 1 187 ? -23.339 -8.293 6.495 1.00 92.94 187 ASP A N 1
ATOM 1514 C CA . ASP A 1 187 ? -24.776 -8.583 6.471 1.00 92.94 187 ASP A CA 1
ATOM 1515 C C . ASP A 1 187 ? -25.304 -9.105 7.828 1.00 92.94 187 ASP A C 1
ATOM 1517 O O . ASP A 1 187 ? -26.511 -9.311 7.988 1.00 92.94 187 ASP A O 1
ATOM 1521 N N . SER A 1 188 ? -24.433 -9.314 8.826 1.00 96.62 188 SER A N 1
ATOM 1522 C CA . SER A 1 188 ? -24.830 -9.715 10.181 1.00 96.62 188 SER A CA 1
ATOM 1523 C C . SER A 1 188 ? -25.222 -8.518 11.055 1.00 96.62 188 SER A C 1
ATOM 1525 O O . SER A 1 188 ? -24.882 -7.364 10.782 1.00 96.62 188 SER A O 1
ATOM 1527 N N . ASN A 1 189 ? -25.907 -8.789 12.171 1.00 97.06 189 ASN A N 1
ATOM 1528 C CA . ASN A 1 189 ? -26.226 -7.754 13.160 1.00 97.06 189 ASN A CA 1
ATOM 1529 C C . ASN A 1 189 ? -24.954 -7.093 13.721 1.00 97.06 189 ASN A C 1
ATOM 1531 O O . ASN A 1 189 ? -24.918 -5.881 13.930 1.00 97.06 189 ASN A O 1
ATOM 1535 N N . GLU A 1 190 ? -23.898 -7.876 13.938 1.00 97.31 190 GLU A N 1
ATOM 1536 C CA . GLU A 1 190 ? -22.588 -7.407 14.386 1.00 97.31 190 GLU A CA 1
ATOM 1537 C C . GLU A 1 190 ? -21.867 -6.610 13.294 1.00 97.31 190 GLU A C 1
ATOM 1539 O O . GLU A 1 190 ? -21.194 -5.635 13.615 1.00 97.31 190 GLU A O 1
ATOM 1544 N N . GLY A 1 191 ? -22.041 -6.949 12.012 1.00 96.75 191 GLY A N 1
ATOM 1545 C CA . GLY A 1 191 ? -21.550 -6.139 10.892 1.00 96.75 191 GLY A CA 1
ATOM 1546 C C . GLY A 1 191 ? -22.189 -4.752 10.853 1.00 96.75 191 GLY A C 1
ATOM 1547 O O . GLY A 1 191 ? -21.489 -3.739 10.751 1.00 96.75 191 GLY A O 1
ATOM 1548 N N . VAL A 1 192 ? -23.511 -4.687 11.036 1.00 97.38 192 VAL A N 1
ATOM 1549 C CA . VAL A 1 192 ? -24.256 -3.422 11.152 1.00 97.38 192 VAL A CA 1
ATOM 1550 C C . VAL A 1 192 ? -23.796 -2.619 12.376 1.00 97.38 192 VAL A C 1
ATOM 1552 O O . VAL A 1 192 ? -23.536 -1.416 12.264 1.00 97.38 192 VAL A O 1
ATOM 1555 N N . ALA A 1 193 ? -23.641 -3.272 13.533 1.00 98.00 193 ALA A N 1
ATOM 1556 C CA . ALA A 1 193 ? -23.110 -2.653 14.748 1.00 98.00 193 ALA A CA 1
ATOM 1557 C C . ALA A 1 193 ? -21.686 -2.114 14.535 1.00 98.00 193 ALA A C 1
ATOM 1559 O O . ALA A 1 193 ? -21.391 -0.972 14.885 1.00 98.00 193 ALA A O 1
ATOM 1560 N N . TYR A 1 194 ? -20.818 -2.884 13.881 1.00 97.62 194 TYR A N 1
ATOM 1561 C CA . TYR A 1 194 ? -19.448 -2.485 13.581 1.00 97.62 194 TYR A CA 1
ATOM 1562 C C . TYR A 1 194 ? -19.383 -1.281 12.632 1.00 97.62 194 TYR A C 1
ATOM 1564 O O . TYR A 1 194 ? -18.620 -0.341 12.867 1.00 97.62 194 TYR A O 1
ATOM 1572 N N . ALA A 1 195 ? -20.222 -1.245 11.592 1.00 97.31 195 ALA A N 1
ATOM 1573 C CA . ALA A 1 195 ? -20.342 -0.078 10.719 1.00 97.31 195 ALA A CA 1
ATOM 1574 C C . ALA A 1 195 ? -20.781 1.175 11.499 1.00 97.31 195 ALA A C 1
ATOM 1576 O O . ALA A 1 195 ? -20.209 2.253 11.314 1.00 97.31 195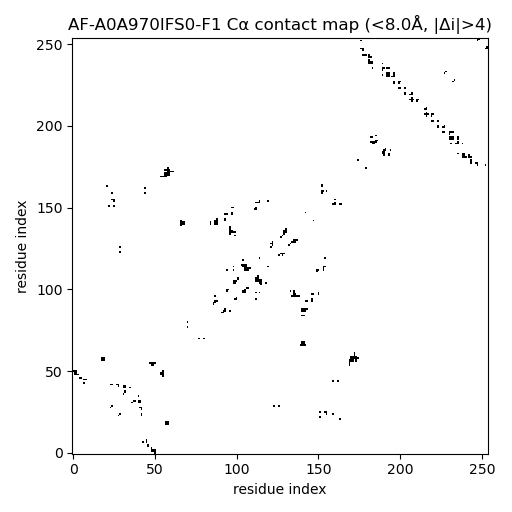 ALA A O 1
ATOM 1577 N N . LYS A 1 196 ? -21.744 1.034 12.420 1.00 97.94 196 LYS A N 1
ATOM 1578 C CA . LYS A 1 196 ? -22.178 2.121 13.309 1.00 97.94 196 LYS A CA 1
ATOM 1579 C C . LYS A 1 196 ? -21.043 2.596 14.223 1.00 97.94 196 LYS A C 1
ATOM 1581 O O . LYS A 1 196 ? -20.820 3.800 14.311 1.00 97.94 196 LYS A O 1
ATOM 1586 N N . ILE A 1 197 ? -20.297 1.678 14.840 1.00 98.31 197 ILE A N 1
ATOM 1587 C CA . ILE A 1 197 ? -19.131 1.984 15.687 1.00 98.31 197 ILE A CA 1
ATOM 1588 C C . ILE A 1 197 ? -18.077 2.781 14.910 1.00 98.31 197 ILE A C 1
ATOM 1590 O O . ILE A 1 197 ? -17.610 3.805 15.404 1.00 98.31 197 ILE A O 1
ATOM 1594 N N . LYS A 1 198 ? -17.750 2.380 13.672 1.00 97.44 198 LYS A N 1
ATOM 1595 C CA . LYS A 1 198 ? -16.812 3.129 12.814 1.00 97.44 198 LYS A CA 1
ATOM 1596 C C . LYS A 1 198 ? -17.285 4.558 12.550 1.00 97.44 198 LYS A C 1
ATOM 1598 O O . LYS A 1 198 ? -16.487 5.491 12.610 1.00 97.44 198 LYS A O 1
ATOM 1603 N N . ASN A 1 199 ? -18.578 4.742 12.293 1.00 97.62 199 ASN A N 1
ATOM 1604 C CA . ASN A 1 199 ? -19.150 6.071 12.074 1.00 97.62 199 ASN A CA 1
ATOM 1605 C C . ASN A 1 199 ? -19.099 6.940 13.339 1.00 97.62 199 ASN A C 1
ATOM 1607 O O . ASN A 1 199 ? -18.763 8.120 13.244 1.00 97.62 199 ASN A O 1
ATOM 1611 N N . ILE A 1 200 ? -19.386 6.360 14.511 1.00 98.25 200 ILE A N 1
ATOM 1612 C CA . ILE A 1 200 ? -19.260 7.046 15.806 1.00 98.25 200 ILE A CA 1
ATOM 1613 C C . ILE A 1 200 ? -17.808 7.479 16.019 1.00 98.25 200 ILE A C 1
ATOM 1615 O O . ILE A 1 200 ? -17.553 8.660 16.240 1.00 98.25 200 ILE A O 1
ATOM 1619 N N . TRP A 1 201 ? -16.848 6.562 15.869 1.00 98.12 201 TRP A N 1
ATOM 1620 C CA . TRP A 1 201 ? -15.433 6.886 16.035 1.00 98.12 201 TRP A CA 1
ATOM 1621 C C . TRP A 1 201 ? -14.985 8.008 15.097 1.00 98.12 201 TRP A C 1
ATOM 1623 O O . TRP A 1 201 ? -14.399 8.978 15.557 1.00 98.12 201 TRP A O 1
ATOM 1633 N N . ASN A 1 202 ? -15.323 7.944 13.805 1.00 96.19 202 ASN A N 1
ATOM 1634 C CA . ASN A 1 202 ? -14.939 8.980 12.840 1.00 96.19 202 ASN A CA 1
ATOM 1635 C C . ASN A 1 202 ? -15.522 10.363 13.178 1.00 96.19 202 ASN A C 1
ATOM 1637 O O . ASN A 1 202 ? -14.837 11.371 13.010 1.00 96.19 202 ASN A O 1
ATOM 1641 N N . LYS A 1 203 ? -16.763 10.421 13.683 1.00 95.81 203 LYS A N 1
ATOM 1642 C CA . LYS A 1 203 ? -17.397 11.664 14.155 1.00 95.81 203 LYS A CA 1
ATOM 1643 C C . LYS A 1 203 ? -16.612 12.285 15.316 1.00 95.81 203 LYS A C 1
ATOM 1645 O O . LYS A 1 203 ? -16.371 13.490 15.301 1.00 95.81 203 LYS A O 1
ATOM 1650 N N . TYR A 1 204 ? -16.241 11.483 16.314 1.00 98.12 204 TYR A N 1
ATOM 1651 C CA . TYR A 1 204 ? -15.544 11.970 17.510 1.00 98.12 204 TYR A CA 1
ATOM 1652 C C . TYR A 1 204 ? -14.047 12.182 17.295 1.00 98.12 204 TYR A C 1
ATOM 1654 O O . TYR A 1 204 ? -13.476 13.085 17.893 1.00 98.12 204 TYR A O 1
ATOM 1662 N N . LEU A 1 205 ? -13.416 11.425 16.396 1.00 96.31 205 LEU A N 1
ATOM 1663 C CA . LEU A 1 205 ? -12.006 11.585 16.049 1.00 96.31 205 LEU A CA 1
ATOM 1664 C C . LEU A 1 205 ? -11.709 13.000 15.551 1.00 96.31 205 LEU A C 1
ATOM 1666 O O . LEU A 1 205 ? -10.723 13.594 15.969 1.00 96.31 205 LEU A O 1
ATOM 1670 N N . GLY A 1 206 ? -12.588 13.568 14.720 1.00 92.94 206 GLY A N 1
ATOM 1671 C CA . GLY A 1 206 ? -12.456 14.961 14.291 1.00 92.94 206 GLY A CA 1
ATOM 1672 C C . GLY A 1 206 ? -12.522 15.956 15.454 1.00 92.94 206 GLY A C 1
ATOM 1673 O O . GLY A 1 206 ? -11.767 16.918 15.463 1.00 92.94 206 GLY A O 1
ATOM 1674 N N . GLN A 1 207 ? -13.378 15.706 16.451 1.00 96.31 207 GLN A N 1
ATOM 1675 C CA . GLN A 1 207 ? -13.498 16.563 17.638 1.00 96.31 207 GLN A CA 1
ATOM 1676 C C . GLN A 1 207 ? -12.251 16.462 18.517 1.00 96.31 207 GLN A C 1
ATOM 1678 O O . GLN A 1 207 ? -11.700 17.481 18.900 1.00 96.31 207 GLN A O 1
ATOM 1683 N N . MET A 1 208 ? -11.762 15.245 18.758 1.00 97.69 208 MET A N 1
ATOM 1684 C CA . MET A 1 208 ? -10.540 14.999 19.526 1.00 97.69 208 MET A CA 1
ATOM 1685 C C . MET A 1 208 ? -9.303 15.631 18.873 1.00 97.69 208 MET A C 1
ATOM 1687 O O . MET A 1 208 ? -8.470 16.199 19.564 1.00 97.69 208 MET A O 1
ATOM 1691 N N . ILE A 1 209 ? -9.185 15.569 17.541 1.00 94.50 209 ILE A N 1
ATOM 1692 C CA . ILE A 1 209 ? -8.073 16.200 16.806 1.00 94.50 209 ILE A CA 1
ATOM 1693 C C . ILE A 1 209 ? -8.108 17.733 16.921 1.00 94.50 209 ILE A C 1
ATOM 1695 O O . ILE A 1 209 ? -7.058 18.368 16.866 1.00 94.50 209 ILE A O 1
ATOM 1699 N N . LEU A 1 210 ? -9.301 18.321 17.038 1.00 95.19 210 LEU A N 1
ATOM 1700 C CA . LEU A 1 210 ? -9.515 19.770 17.068 1.00 95.19 210 LEU A CA 1
ATOM 1701 C C . LEU A 1 210 ? -9.710 20.338 18.481 1.00 95.19 210 LEU A C 1
ATOM 1703 O O . LEU A 1 210 ? -9.935 21.539 18.599 1.00 95.19 210 LEU A O 1
ATOM 1707 N N . ALA A 1 211 ? -9.656 19.502 19.518 1.00 96.88 211 ALA A N 1
ATOM 1708 C CA . ALA A 1 211 ? -9.837 19.925 20.900 1.00 96.88 211 ALA A CA 1
ATOM 1709 C C . ALA A 1 211 ? -8.767 20.953 21.294 1.00 96.88 211 ALA A C 1
ATOM 1711 O O . ALA A 1 211 ? -7.581 20.768 21.010 1.00 96.88 211 ALA A O 1
ATOM 1712 N N . GLU A 1 212 ? -9.177 22.034 21.957 1.00 96.75 212 GLU A N 1
ATOM 1713 C CA . GLU A 1 212 ? -8.253 23.107 22.348 1.00 96.75 212 GLU A CA 1
ATOM 1714 C C . GLU A 1 212 ? -7.466 22.764 23.621 1.00 96.75 212 GLU A C 1
ATOM 1716 O O . GLU A 1 212 ? -6.451 23.394 23.930 1.00 96.75 212 GLU A O 1
ATOM 1721 N N . ASN A 1 213 ? -7.944 21.775 24.375 1.00 96.88 213 ASN A N 1
ATOM 1722 C CA . ASN A 1 213 ? -7.413 21.362 25.665 1.00 96.88 213 ASN A CA 1
ATOM 1723 C C . ASN A 1 213 ? -7.795 19.905 25.984 1.00 96.88 213 ASN A C 1
ATOM 1725 O O . ASN A 1 213 ? -8.641 19.297 25.321 1.00 96.88 213 ASN A O 1
ATOM 1729 N N . ASP A 1 214 ? -7.174 19.365 27.032 1.00 97.38 214 ASP A N 1
ATOM 1730 C CA . ASP A 1 214 ? -7.388 17.985 27.480 1.00 97.38 214 ASP A CA 1
ATOM 1731 C C . ASP A 1 214 ? -8.836 17.740 27.936 1.00 97.38 214 ASP A C 1
ATOM 1733 O O . ASP A 1 214 ? -9.379 16.663 27.718 1.00 97.38 214 ASP A O 1
ATOM 1737 N N . GLU A 1 215 ? -9.503 18.744 28.509 1.00 98.19 215 GLU A N 1
ATOM 1738 C CA . GLU A 1 215 ? -10.869 18.612 29.031 1.00 98.19 215 GLU A CA 1
ATOM 1739 C C . GLU A 1 215 ? -11.890 18.396 27.899 1.00 98.19 215 GLU A C 1
ATOM 1741 O O . GLU A 1 215 ? -12.786 17.555 28.010 1.00 98.19 215 GLU A O 1
ATOM 1746 N N . GLU A 1 216 ? -11.738 19.110 26.782 1.00 97.44 216 GLU A N 1
ATOM 1747 C CA . GLU A 1 216 ? -12.533 18.915 25.565 1.00 97.44 216 GLU A CA 1
ATOM 1748 C C . GLU A 1 216 ? -12.234 17.577 24.886 1.00 97.44 216 GLU A C 1
ATOM 1750 O O . GLU A 1 216 ? -13.159 16.893 24.431 1.00 97.44 216 GLU A O 1
ATOM 1755 N N . PHE A 1 217 ? -10.956 17.189 24.836 1.00 98.25 217 PHE A N 1
ATOM 1756 C CA . PHE A 1 217 ? -10.537 15.898 24.299 1.00 98.25 217 PHE A CA 1
ATOM 1757 C C . PHE A 1 217 ? -11.169 14.747 25.091 1.00 98.25 217 PHE A C 1
ATOM 1759 O O . PHE A 1 217 ? -11.820 13.879 24.502 1.00 98.25 217 PHE A O 1
ATOM 1766 N N . ASP A 1 218 ? -11.029 14.766 26.418 1.00 98.38 218 ASP A N 1
ATOM 1767 C CA . ASP A 1 218 ? -11.528 13.724 27.312 1.00 98.38 218 ASP A CA 1
ATOM 1768 C C . ASP A 1 218 ? -13.054 13.631 27.247 1.00 98.38 218 ASP A C 1
ATOM 1770 O O . ASP A 1 218 ? -13.612 12.536 27.155 1.00 98.38 218 ASP A O 1
ATOM 1774 N N . ALA A 1 219 ? -13.753 14.771 27.196 1.00 98.38 219 ALA A N 1
ATOM 1775 C CA . ALA A 1 219 ? -15.203 14.789 27.031 1.00 98.38 219 ALA A CA 1
ATOM 1776 C C . ALA A 1 219 ? -15.649 14.137 25.708 1.00 98.38 219 ALA A C 1
ATOM 1778 O O . ALA A 1 219 ? -16.614 13.363 25.691 1.00 98.38 219 ALA A O 1
ATOM 1779 N N . ALA A 1 220 ? -14.951 14.415 24.601 1.00 98.25 220 ALA A N 1
ATOM 1780 C CA . ALA A 1 220 ? -15.231 13.799 23.306 1.00 98.25 220 ALA A CA 1
ATOM 1781 C C . ALA A 1 220 ? -14.926 12.293 23.310 1.00 98.25 220 ALA A C 1
ATOM 1783 O O . ALA A 1 220 ? -15.721 11.507 22.786 1.00 98.25 220 ALA A O 1
ATOM 1784 N N . TYR A 1 221 ? -13.814 11.882 23.921 1.00 98.31 221 TYR A N 1
ATOM 1785 C CA . TYR A 1 221 ? -13.423 10.480 24.037 1.00 98.31 221 TYR A CA 1
ATOM 1786 C C . TYR A 1 221 ? -14.427 9.671 24.867 1.00 98.31 221 TYR A C 1
ATOM 1788 O O . TYR A 1 221 ? -14.925 8.644 24.402 1.00 98.31 221 TYR A O 1
ATOM 1796 N N . GLU A 1 222 ? -14.793 10.148 26.057 1.00 98.44 222 GLU A N 1
ATOM 1797 C CA . GLU A 1 222 ? -15.754 9.469 26.934 1.00 98.44 222 GLU A CA 1
ATOM 1798 C C . GLU A 1 222 ? -17.139 9.360 26.280 1.00 98.44 222 GLU A C 1
ATOM 1800 O O . GLU A 1 222 ? -17.780 8.303 26.314 1.00 98.44 222 GLU A O 1
ATOM 1805 N N . ALA A 1 223 ? -17.585 10.420 25.595 1.00 98.31 223 ALA A N 1
ATOM 1806 C CA . ALA A 1 223 ? -18.817 10.383 24.812 1.00 98.31 223 ALA A CA 1
ATOM 1807 C C . ALA A 1 223 ? -18.746 9.341 23.682 1.00 98.31 223 ALA A C 1
ATOM 1809 O O . ALA A 1 223 ? -19.688 8.561 23.507 1.00 98.31 223 ALA A O 1
ATOM 1810 N N . ALA A 1 224 ? -17.626 9.283 22.952 1.00 98.31 224 ALA A N 1
ATOM 1811 C CA . ALA A 1 224 ? -17.404 8.292 21.906 1.00 98.31 224 ALA A CA 1
ATOM 1812 C C . ALA A 1 224 ? -17.462 6.870 22.467 1.00 98.31 224 ALA A C 1
ATOM 1814 O O . ALA A 1 224 ? -18.178 6.027 21.931 1.00 98.31 224 ALA A O 1
ATOM 1815 N N . MET A 1 225 ? -16.749 6.601 23.562 1.00 98.38 225 MET A N 1
ATOM 1816 C CA . MET A 1 225 ? -16.681 5.272 24.163 1.00 98.38 225 MET A CA 1
ATOM 1817 C C . MET A 1 225 ? -18.039 4.804 24.673 1.00 98.38 225 MET A C 1
ATOM 1819 O O . MET A 1 225 ? -18.406 3.649 24.443 1.00 98.38 225 MET A O 1
ATOM 1823 N N . LYS A 1 226 ? -18.820 5.700 25.284 1.00 98.31 226 LYS A N 1
ATOM 1824 C CA . LYS A 1 226 ? -20.195 5.399 25.682 1.00 98.31 226 LYS A CA 1
ATOM 1825 C C . LYS A 1 226 ? -21.073 5.065 24.473 1.00 98.31 226 LYS A C 1
ATOM 1827 O O . LYS A 1 226 ? -21.739 4.033 24.472 1.00 98.31 226 LYS A O 1
ATOM 1832 N N . GLU A 1 227 ? -21.064 5.896 23.429 1.00 98.44 227 GLU A N 1
ATOM 1833 C CA . GLU A 1 227 ? -21.855 5.631 22.218 1.00 98.44 227 GLU A CA 1
ATOM 1834 C C . GLU A 1 227 ? -21.420 4.334 21.512 1.00 98.44 227 GLU A C 1
ATOM 1836 O O . GLU A 1 227 ? -22.264 3.601 20.995 1.00 98.44 227 GLU A O 1
ATOM 1841 N N . ILE A 1 228 ? -20.122 4.020 21.509 1.00 98.50 228 ILE A N 1
ATOM 1842 C CA . ILE A 1 228 ? -19.570 2.779 20.952 1.00 98.50 228 ILE A CA 1
ATOM 1843 C C . ILE A 1 228 ? -20.048 1.563 21.754 1.00 98.50 228 ILE A C 1
ATOM 1845 O O . ILE A 1 228 ? -20.460 0.567 21.154 1.00 98.50 228 ILE A O 1
ATOM 1849 N N . GLN A 1 229 ? -20.034 1.632 23.089 1.00 97.94 229 GLN A N 1
ATOM 1850 C CA . GLN A 1 229 ? -20.583 0.576 23.946 1.00 97.94 229 GLN A CA 1
ATOM 1851 C C . GLN A 1 229 ? -22.070 0.350 23.647 1.00 97.94 229 GLN A C 1
ATOM 1853 O O . GLN A 1 229 ? -22.468 -0.777 23.342 1.00 97.94 229 GLN A O 1
ATOM 1858 N N . ASP A 1 230 ? -22.859 1.429 23.623 1.00 97.88 230 ASP A N 1
ATOM 1859 C CA . ASP A 1 230 ? -24.296 1.411 23.317 1.00 97.88 230 ASP A CA 1
ATOM 1860 C C . ASP A 1 230 ? -24.587 0.914 21.882 1.00 97.88 230 ASP A C 1
ATOM 1862 O O . ASP A 1 230 ? -25.673 0.411 21.586 1.00 97.88 230 ASP A O 1
ATOM 1866 N N . ALA A 1 231 ? -23.621 1.035 20.965 1.00 97.88 231 ALA A N 1
ATOM 1867 C CA . ALA A 1 231 ? -23.722 0.557 19.588 1.00 97.88 231 ALA A CA 1
ATOM 1868 C C . ALA A 1 231 ? -23.451 -0.946 19.417 1.00 97.88 231 ALA A C 1
ATOM 1870 O O . ALA A 1 231 ? -23.601 -1.442 18.301 1.00 97.88 231 ALA A O 1
ATOM 1871 N N . GLY A 1 232 ? -23.109 -1.669 20.487 1.00 97.62 232 GLY A N 1
ATOM 1872 C CA . GLY A 1 232 ? -22.912 -3.120 20.459 1.00 97.62 232 GLY A CA 1
ATOM 1873 C C . GLY A 1 232 ? -21.447 -3.557 20.408 1.00 97.62 232 GLY A C 1
ATOM 1874 O O . GLY A 1 232 ? -21.112 -4.559 19.772 1.00 97.62 232 GLY A O 1
ATOM 1875 N N . LEU A 1 233 ? -20.557 -2.803 21.066 1.00 97.75 233 LEU A N 1
ATOM 1876 C CA . LEU A 1 233 ? -19.120 -3.096 21.099 1.00 97.75 233 LEU A CA 1
ATOM 1877 C C . LEU A 1 233 ? -18.814 -4.533 21.528 1.00 97.75 233 LEU A C 1
ATOM 1879 O O . LEU A 1 233 ? -17.951 -5.174 20.934 1.00 97.75 233 LEU A O 1
ATOM 1883 N N . GLU A 1 234 ? -19.500 -5.041 22.551 1.00 97.81 234 GLU A N 1
ATOM 1884 C CA . GLU A 1 234 ? -19.185 -6.358 23.110 1.00 97.81 234 GLU A CA 1
ATOM 1885 C C . GLU A 1 234 ? -19.527 -7.497 22.142 1.00 97.81 234 GLU A C 1
ATOM 1887 O O . GLU A 1 234 ? -18.758 -8.451 22.030 1.00 97.81 234 GLU A O 1
ATOM 1892 N N . GLN A 1 235 ? -20.619 -7.383 21.377 1.00 97.12 235 GLN A N 1
ATOM 1893 C CA . GLN A 1 235 ? -20.961 -8.376 20.354 1.00 97.12 235 GLN A CA 1
ATOM 1894 C C . GLN A 1 235 ? -19.945 -8.354 19.207 1.00 97.12 235 GLN A C 1
ATOM 1896 O O . GLN A 1 235 ? -19.455 -9.404 18.790 1.00 97.12 235 GLN A O 1
ATOM 1901 N N . VAL A 1 236 ? -19.563 -7.159 18.745 1.00 97.69 236 VAL A N 1
ATOM 1902 C CA . VAL A 1 236 ? -18.529 -6.996 17.711 1.00 97.69 236 VAL A CA 1
ATOM 1903 C C . VAL A 1 236 ? -17.193 -7.571 18.183 1.00 97.69 236 VAL A C 1
ATOM 1905 O O . VAL A 1 236 ? -16.562 -8.349 17.467 1.00 97.69 236 VAL A O 1
ATOM 1908 N N . ARG A 1 237 ? -16.782 -7.251 19.416 1.00 96.62 237 ARG A N 1
ATOM 1909 C CA . ARG A 1 237 ? -15.548 -7.764 20.023 1.00 96.62 237 ARG A CA 1
ATOM 1910 C C . ARG A 1 237 ? -15.561 -9.286 20.128 1.00 96.62 237 ARG A C 1
ATOM 1912 O O . ARG A 1 237 ? -14.533 -9.911 19.865 1.00 96.62 237 ARG A O 1
ATOM 1919 N N . ALA A 1 238 ? -16.690 -9.887 20.500 1.00 97.25 238 ALA A N 1
ATOM 1920 C CA . ALA A 1 238 ? -16.821 -11.337 20.582 1.00 97.25 238 ALA A CA 1
ATOM 1921 C C . ALA A 1 238 ? -16.583 -12.004 19.216 1.00 97.25 238 ALA A C 1
ATOM 1923 O O . ALA A 1 238 ? -15.757 -12.915 19.129 1.00 97.25 238 ALA A O 1
ATOM 1924 N N . VAL A 1 239 ? -17.213 -11.500 18.147 1.00 96.38 239 VAL A N 1
ATOM 1925 C CA . VAL A 1 239 ? -17.021 -12.025 16.781 1.00 96.38 239 VAL A CA 1
ATOM 1926 C C . VAL A 1 239 ? -15.580 -11.835 16.306 1.00 96.38 239 VAL A C 1
ATOM 1928 O O . VAL A 1 239 ? -14.964 -12.784 15.825 1.00 96.38 239 VAL A O 1
ATOM 1931 N N . MET A 1 240 ? -14.995 -10.651 16.510 1.00 95.38 240 MET A N 1
ATOM 1932 C CA . MET A 1 240 ? -13.594 -10.391 16.151 1.00 95.38 240 MET A CA 1
ATOM 1933 C C . MET A 1 240 ? -12.623 -11.314 16.901 1.00 95.38 240 MET A C 1
ATOM 1935 O O . MET A 1 240 ? -11.654 -11.806 16.324 1.00 95.38 240 MET A O 1
ATOM 1939 N N . THR A 1 241 ? -12.904 -11.606 18.175 1.00 94.25 241 THR A N 1
ATOM 1940 C CA . THR A 1 241 ? -12.113 -12.543 18.987 1.00 94.25 241 THR A CA 1
ATOM 1941 C C . THR A 1 241 ? -12.221 -13.973 18.457 1.00 94.25 241 THR A C 1
ATOM 1943 O O . THR A 1 241 ? -11.228 -14.700 18.426 1.00 94.25 241 THR A O 1
ATOM 1946 N N . GLU A 1 242 ? -13.410 -14.404 18.037 1.00 93.75 242 GLU A N 1
ATOM 1947 C CA . GLU A 1 242 ? -13.603 -15.718 17.423 1.00 93.75 242 GLU A CA 1
ATOM 1948 C C . GLU A 1 242 ? -12.878 -15.819 16.074 1.00 93.75 242 GLU A C 1
ATOM 1950 O O . GLU A 1 242 ? -12.176 -16.800 15.822 1.00 93.75 242 GLU A O 1
ATOM 1955 N N . ASN A 1 243 ? -12.986 -14.788 15.233 1.00 91.38 243 ASN A N 1
ATOM 1956 C CA . ASN A 1 243 ? -12.290 -14.712 13.949 1.00 91.38 243 ASN A CA 1
ATOM 1957 C C . ASN A 1 243 ? -10.768 -14.781 14.125 1.00 91.38 243 ASN A C 1
ATOM 1959 O O . ASN A 1 243 ? -10.102 -15.523 13.404 1.00 91.38 243 ASN A O 1
ATOM 1963 N N . HIS A 1 244 ? -10.233 -14.101 15.138 1.00 89.69 244 HIS A N 1
ATOM 1964 C CA . HIS A 1 244 ? -8.815 -14.151 15.483 1.00 89.69 244 HIS A CA 1
ATOM 1965 C C . HIS A 1 244 ? -8.363 -15.564 15.880 1.00 89.69 244 HIS A C 1
ATOM 1967 O O . HIS A 1 244 ? -7.370 -16.072 15.362 1.00 89.69 244 HIS A O 1
ATOM 1973 N N . LYS A 1 245 ? -9.131 -16.249 16.740 1.00 89.44 245 LYS A N 1
ATOM 1974 C CA . LYS A 1 245 ? -8.842 -17.640 17.131 1.00 89.44 245 LYS A CA 1
ATOM 1975 C C . LYS A 1 245 ? -8.858 -18.593 15.931 1.00 89.44 245 LYS A C 1
ATOM 1977 O O . LYS A 1 245 ? -7.979 -19.443 15.822 1.00 89.44 245 LYS A O 1
ATOM 1982 N N . LYS A 1 246 ? -9.819 -18.430 15.012 1.00 87.12 246 LYS A N 1
ATOM 1983 C CA . LYS A 1 246 ? -9.885 -19.211 13.762 1.00 87.12 246 LYS A CA 1
ATOM 1984 C C . LYS A 1 246 ? -8.669 -18.964 12.867 1.00 87.12 246 LYS A C 1
ATOM 1986 O O . LYS A 1 246 ? -8.189 -19.894 12.222 1.00 87.12 246 LYS A O 1
ATOM 1991 N N . ASP A 1 247 ? -8.180 -17.727 12.795 1.00 83.50 247 ASP A N 1
ATOM 1992 C CA . ASP A 1 247 ? -6.997 -17.390 11.999 1.00 83.50 247 ASP A CA 1
ATOM 1993 C C . ASP A 1 247 ? -5.710 -17.992 12.592 1.00 83.50 247 ASP A C 1
ATOM 1995 O O . ASP A 1 247 ? -4.918 -18.584 11.857 1.00 83.50 247 ASP A O 1
ATOM 1999 N N . LEU A 1 248 ? -5.546 -17.937 13.919 1.00 84.75 248 LEU A N 1
ATOM 2000 C CA . LEU A 1 248 ? -4.454 -18.613 14.632 1.00 84.75 248 LEU A CA 1
ATOM 2001 C C . LEU A 1 248 ? -4.442 -20.126 14.364 1.00 84.75 248 LEU A C 1
ATOM 2003 O O . LEU A 1 248 ? -3.402 -20.682 13.999 1.00 84.75 248 LEU A O 1
ATOM 2007 N N . GLU A 1 249 ? -5.604 -20.783 14.457 1.00 86.25 249 GLU A N 1
ATOM 2008 C CA . GLU A 1 249 ? -5.743 -22.220 14.194 1.00 86.25 249 GLU A CA 1
ATOM 2009 C C . GLU A 1 249 ? -5.350 -22.582 12.755 1.00 86.25 249 GLU A C 1
ATOM 2011 O O . GLU A 1 249 ? -4.552 -23.497 12.542 1.00 86.25 249 GLU A O 1
ATOM 2016 N N . ARG A 1 250 ? -5.837 -21.829 11.756 1.00 82.19 250 ARG A N 1
ATOM 2017 C CA . ARG A 1 250 ? -5.477 -22.036 10.338 1.00 82.19 250 ARG A CA 1
ATOM 2018 C C . ARG A 1 250 ? -3.976 -21.919 10.084 1.00 82.19 250 ARG A C 1
ATOM 2020 O O . ARG A 1 250 ? -3.466 -22.558 9.166 1.00 82.19 250 ARG A O 1
ATOM 2027 N N . LYS A 1 251 ? -3.281 -21.106 10.878 1.00 75.19 251 LYS A N 1
ATOM 2028 C CA . LYS A 1 251 ? -1.832 -20.890 10.786 1.00 75.19 251 LYS A CA 1
ATOM 2029 C C . LYS A 1 251 ? -1.014 -21.873 11.617 1.00 75.19 251 LYS A C 1
ATOM 2031 O O . LYS A 1 251 ? 0.208 -21.874 11.504 1.00 75.19 251 LYS A O 1
ATOM 2036 N N . GLY A 1 252 ? -1.658 -22.706 12.435 1.00 81.38 252 GLY A N 1
ATOM 2037 C CA . GLY A 1 252 ? -0.972 -23.622 13.345 1.00 81.38 252 GLY A CA 1
ATOM 2038 C C . GLY A 1 252 ? -0.244 -22.916 14.493 1.00 81.38 252 GLY A C 1
ATOM 2039 O O . GLY A 1 252 ? 0.685 -23.490 15.060 1.00 81.38 252 GLY A O 1
ATOM 2040 N N . ILE A 1 253 ? -0.646 -21.687 14.829 1.00 76.00 253 ILE A N 1
ATOM 2041 C CA . ILE A 1 253 ? -0.091 -20.906 15.939 1.00 76.00 253 ILE A CA 1
ATOM 2042 C C . ILE A 1 253 ? -0.944 -21.203 17.179 1.00 76.00 253 ILE A C 1
ATOM 2044 O O . ILE A 1 253 ? -2.166 -21.066 17.130 1.00 76.00 253 ILE A O 1
ATOM 2048 N N . LYS A 1 254 ? -0.305 -21.681 18.254 1.00 62.06 254 LYS A N 1
ATOM 2049 C CA . LYS A 1 254 ? -0.954 -22.082 19.515 1.00 62.06 254 LYS A CA 1
ATOM 2050 C C . LYS A 1 254 ? -0.842 -21.008 20.582 1.00 62.06 254 LYS A C 1
ATOM 2052 O O . LYS A 1 254 ? 0.259 -20.426 20.684 1.00 62.06 254 LYS A O 1
#

pLDDT: mean 85.17, std 12.33, range [40.34, 98.5]

Mean predicted aligned error: 9.3 Å

Nearest PDB structures (foldseek):
  5gx7-assembly3_C  TM=7.098E-01  e=3.160E-05  Streptobacillus moniliformis DSM 12112
  1j1n-assembly2_B  TM=7.075E-01  e=2.341E-04  Sphingomonas sp. A1
  3vlw-assembly2_B  TM=5.832E-01  e=1.799E-04  Sphingomonas sp. A1
  6jhx-assembly2_B  TM=6.649E-01  e=9.713E-04  Sphingomonas sp.
  4xig-assembly1_Q  TM=6.590E-01  e=9.214E-04  Sphingomonas sp. A1

Foldseek 3Di:
DWPDWPPVVVLDPDDDDDLPPQCCQLPPQLVQCVVPVDPSRGDDDTDDTDDPNDDAAHAADDPVDPDDDDDDPPDPCVPVVVVVLVCCQDPNNLCCQAQNDDPPQWHQDPNATAGDPVNLVVCSVPVCCSCPVSVHPVPRGNDDPVNVLSSSLNNDDPSVNVVSVVCVVNYDNPCLLQQPPLFDDCPDLLVVLVVQLVVLCVVLVVQLVVPPDPVSNVVSVVVSVVVNVVSPVPVRVVSSVVNSVVRCVVSVHD